Protein AF-A0A5N5SZ75-F1 (afdb_monomer)

Sequence (194 aa):
MKIRNISADAQRLLSVQRKGPKPIKAKRRRKETLVKFATGMIVNVNSEDRCGVIFGWDEIYRPVNDTKNESDISSFNFRSDQPFYSVLLKDGSTCYAPQESVTFRRRPCAINQFEVGRYFKRFNGAVYEPNPEHSSEYPDDHRLREEICILHRTPYLKKRRQFWELSGESMVRRHEIDSVNARYRENLMKKYYN

pLDDT: mean 77.86, std 19.32, range [35.06, 97.81]

Mean predicted aligned error: 12.43 Å

Radius of gyration: 22.39 Å; Cα contacts (8 Å, |Δi|>4): 228; chains: 1; bounding box: 63×34×76 Å

InterPro domains:
  IPR011722 Hemimethylated DNA-binding domain [PF08755] (35-125)
  IPR036623 Hemimethylated DNA-binding domain superfamily [G3DSA:2.30.30.390] (33-134)
  IPR036623 Hemimethylated DNA-binding domain superfamily [SSF141255] (35-125)

Foldseek 3Di:
DDDDDDDPVNVVVVVVVVPPDDDQDADEADPPQPDQAFFFAWKAFQDPQWIFGFLDKDSFDDPDDCPPCPPPPVPDPDDRRFMWTWTQTLVRDTDIHTPVRIAHDPQDDDRPHPVCVVFFDDDPRFGTHGDPSSCRRHVVRVVVSVLRVLLRPDPPPVVCVVPCVPPDDDDPPVVVVVVVSVVSNVVSCVSRVD

Secondary structure (DSSP, 8-state):
--PPPPPHHHHHHHHHHHSPPPPPPP-PPPTT------TTBEEEESEEEEEEEEEEEESS----S-TT-GGGTTT----TTS-EEEEEETTS-EEEEEGGGEEE-SS------GGGGGTEEEE-SSBEEEPHHHHHHSTTHHHHHHHHHHHH---TTTTTHHHHTTS---SHHHHHHHHHHHHHHHHHHHHHH-

Solvent-accessible surface area (backbone atoms only — not comparable to full-atom values): 11834 Å² total; per-residue (Å²): 137,85,81,75,84,74,50,72,66,56,53,50,52,54,56,53,66,66,54,62,83,76,82,80,68,64,54,71,78,55,96,86,54,77,67,85,78,36,57,27,37,38,30,21,49,83,41,86,86,46,32,26,34,26,76,40,71,37,71,38,79,68,94,83,79,63,92,83,54,68,86,73,57,82,81,57,94,66,71,66,85,39,24,27,32,36,25,45,32,64,87,66,49,77,44,81,41,51,50,91,43,51,43,70,41,93,76,44,71,86,66,90,41,77,73,53,59,78,43,28,73,48,69,76,75,45,37,36,42,58,29,76,68,47,37,53,27,38,58,65,31,54,62,55,48,49,54,47,41,59,68,59,52,69,72,88,50,77,83,45,63,85,71,54,84,82,64,89,75,76,75,72,72,52,57,55,55,53,49,53,53,50,54,52,44,51,52,50,46,53,72,61,76,108

Structure (mmCIF, N/CA/C/O backbone):
data_AF-A0A5N5SZ75-F1
#
_entry.id   AF-A0A5N5SZ75-F1
#
loop_
_atom_site.group_PDB
_atom_site.id
_atom_site.type_symbol
_atom_site.label_atom_id
_atom_site.label_alt_id
_atom_site.label_comp_id
_atom_site.label_asym_id
_atom_site.label_entity_id
_atom_site.label_seq_id
_atom_site.pdbx_PDB_ins_code
_atom_site.Cartn_x
_atom_site.Cartn_y
_atom_site.Cartn_z
_atom_site.occupancy
_atom_site.B_iso_or_equiv
_atom_site.auth_seq_id
_atom_site.auth_comp_id
_atom_site.auth_asym_id
_atom_site.auth_atom_id
_atom_site.pdbx_PDB_model_num
ATOM 1 N N . MET A 1 1 ? 1.885 9.393 -55.583 1.00 40.06 1 MET A N 1
ATOM 2 C CA . MET A 1 1 ? 1.949 10.133 -54.303 1.00 40.06 1 MET A CA 1
ATOM 3 C C . MET A 1 1 ? 2.689 9.254 -53.290 1.00 40.06 1 MET A C 1
ATOM 5 O O . MET A 1 1 ? 2.132 8.254 -52.865 1.00 40.06 1 MET A O 1
ATOM 9 N N . LYS A 1 2 ? 3.979 9.509 -53.010 1.00 44.00 2 LYS A N 1
ATOM 10 C CA . LYS A 1 2 ? 4.783 8.698 -52.069 1.00 44.00 2 LYS A CA 1
ATOM 11 C C . LYS A 1 2 ? 4.605 9.266 -50.658 1.00 44.00 2 LYS A C 1
ATOM 13 O O . LYS A 1 2 ? 4.957 10.420 -50.420 1.00 44.00 2 LYS A O 1
ATOM 18 N N . ILE A 1 3 ? 4.011 8.487 -49.756 1.00 51.25 3 ILE A N 1
ATOM 19 C CA . ILE A 1 3 ? 3.837 8.865 -48.348 1.00 51.25 3 ILE A CA 1
ATOM 20 C C . ILE A 1 3 ? 5.231 8.958 -47.712 1.00 51.25 3 ILE A C 1
ATOM 22 O O . ILE A 1 3 ? 6.075 8.088 -47.915 1.00 51.25 3 ILE A O 1
ATOM 26 N N . ARG A 1 4 ? 5.485 10.078 -47.030 1.00 55.72 4 ARG A N 1
ATOM 27 C CA . ARG A 1 4 ? 6.797 10.496 -46.519 1.00 55.72 4 ARG A CA 1
ATOM 28 C C . ARG A 1 4 ? 7.338 9.510 -45.479 1.00 55.72 4 ARG A C 1
ATOM 30 O O . ARG A 1 4 ? 6.576 8.950 -44.696 1.00 55.72 4 ARG A O 1
ATOM 37 N N . ASN A 1 5 ? 8.665 9.364 -45.470 1.00 59.47 5 ASN A N 1
ATOM 38 C CA . ASN A 1 5 ? 9.436 8.618 -44.479 1.00 59.47 5 ASN A CA 1
ATOM 39 C C . ASN A 1 5 ? 8.989 8.979 -43.057 1.00 59.47 5 ASN A C 1
ATOM 41 O O . ASN A 1 5 ? 9.080 10.132 -42.637 1.00 59.47 5 ASN A O 1
ATOM 45 N N . ILE A 1 6 ? 8.501 7.979 -42.329 1.00 62.12 6 ILE A N 1
ATOM 46 C CA . ILE A 1 6 ? 8.177 8.087 -40.908 1.00 62.12 6 ILE A CA 1
ATOM 47 C C . ILE A 1 6 ? 9.489 8.372 -40.162 1.00 62.12 6 ILE A C 1
ATOM 49 O O . ILE A 1 6 ? 10.463 7.645 -40.352 1.00 62.12 6 ILE A O 1
ATOM 53 N N . SER A 1 7 ? 9.516 9.429 -39.341 1.00 79.62 7 SER A N 1
ATOM 54 C CA . SER A 1 7 ? 10.664 9.777 -38.488 1.00 79.62 7 SER A CA 1
ATOM 55 C C . SER A 1 7 ? 11.119 8.566 -37.662 1.00 79.62 7 SER A C 1
ATOM 57 O O . SER A 1 7 ? 10.287 7.773 -37.213 1.00 79.62 7 SER A O 1
ATOM 59 N N . ALA A 1 8 ? 12.427 8.439 -37.424 1.00 74.50 8 ALA A N 1
ATOM 60 C CA . ALA A 1 8 ? 12.995 7.379 -36.591 1.00 74.50 8 ALA A CA 1
ATOM 61 C C . ALA A 1 8 ? 12.335 7.320 -35.197 1.00 74.50 8 ALA A C 1
ATOM 63 O O . ALA A 1 8 ? 12.113 6.234 -34.662 1.00 74.50 8 ALA A O 1
ATOM 64 N N . ASP A 1 9 ? 11.918 8.467 -34.652 1.00 71.06 9 ASP A N 1
ATOM 65 C CA . ASP A 1 9 ? 11.200 8.541 -33.376 1.00 71.06 9 ASP A CA 1
ATOM 66 C C . ASP A 1 9 ? 9.799 7.938 -33.464 1.00 71.06 9 ASP A C 1
ATOM 68 O O . ASP A 1 9 ? 9.371 7.207 -32.572 1.00 71.06 9 ASP A O 1
ATOM 72 N N . ALA A 1 10 ? 9.095 8.171 -34.570 1.00 77.50 10 ALA A N 1
ATOM 73 C CA . ALA A 1 10 ? 7.790 7.568 -34.801 1.00 77.50 10 ALA A CA 1
ATOM 74 C C . ALA A 1 10 ? 7.914 6.052 -35.035 1.00 77.50 10 ALA A C 1
ATOM 76 O O . ALA A 1 10 ? 7.119 5.286 -34.493 1.00 77.50 10 ALA A O 1
ATOM 77 N N . GLN A 1 11 ? 8.954 5.589 -35.737 1.00 78.25 11 GLN A N 1
ATOM 78 C CA . GLN A 1 11 ? 9.258 4.155 -35.847 1.00 78.25 11 GLN A CA 1
ATOM 79 C C . GLN A 1 11 ? 9.581 3.538 -34.478 1.00 78.25 11 GLN A C 1
ATOM 81 O O . GLN A 1 11 ? 9.105 2.443 -34.165 1.00 78.25 11 GLN A O 1
ATOM 86 N N . ARG A 1 12 ? 10.321 4.257 -33.624 1.00 74.62 12 ARG A N 1
ATOM 87 C CA . ARG A 1 12 ? 10.624 3.839 -32.251 1.00 74.62 12 ARG A CA 1
ATOM 88 C C . ARG A 1 12 ? 9.358 3.755 -31.397 1.00 74.62 12 ARG A C 1
ATOM 90 O O . ARG A 1 12 ? 9.145 2.720 -30.768 1.00 74.62 12 ARG A O 1
ATOM 97 N N . LEU A 1 13 ? 8.495 4.770 -31.406 1.00 76.00 13 LEU A N 1
ATOM 98 C CA . LEU A 1 13 ? 7.231 4.777 -30.654 1.00 76.00 13 LEU A CA 1
ATOM 99 C C . LEU A 1 13 ? 6.285 3.656 -31.111 1.00 76.00 13 LEU A C 1
ATOM 101 O O . LEU A 1 13 ? 5.741 2.933 -30.275 1.00 76.00 13 LEU A O 1
ATOM 105 N N . LEU A 1 14 ? 6.170 3.431 -32.423 1.00 74.75 14 LEU A N 1
ATOM 106 C CA . LEU A 1 14 ? 5.402 2.313 -32.981 1.00 74.75 14 LEU A CA 1
ATOM 107 C C . LEU A 1 14 ? 5.994 0.953 -32.576 1.00 74.75 14 LEU A C 1
ATOM 109 O O . LEU A 1 14 ? 5.253 0.007 -32.309 1.00 74.75 14 LEU A O 1
ATOM 113 N N . SER A 1 15 ? 7.323 0.838 -32.479 1.00 72.12 15 SER A N 1
ATOM 114 C CA . SER A 1 15 ? 7.981 -0.390 -32.007 1.00 72.12 15 SER A CA 1
ATOM 115 C C . SER A 1 15 ? 7.709 -0.680 -30.523 1.00 72.12 15 SER A C 1
ATOM 117 O O . SER A 1 15 ? 7.610 -1.845 -30.135 1.00 72.12 15 SER A O 1
ATOM 119 N N . VAL A 1 16 ? 7.537 0.366 -29.704 1.00 68.12 16 VAL A N 1
ATOM 120 C CA . VAL A 1 16 ? 7.163 0.252 -28.286 1.00 68.12 16 VAL A CA 1
ATOM 121 C C . VAL A 1 16 ? 5.707 -0.189 -28.148 1.00 68.12 16 VAL A C 1
ATOM 123 O O . VAL A 1 16 ? 5.444 -1.113 -27.390 1.00 68.12 16 VAL A O 1
ATOM 126 N N . GLN A 1 17 ? 4.787 0.391 -28.925 1.00 66.00 17 GLN A N 1
ATOM 127 C CA . GLN A 1 17 ? 3.369 -0.004 -28.940 1.00 66.00 17 GLN A CA 1
ATOM 128 C C . GLN A 1 17 ? 3.145 -1.442 -29.442 1.00 66.00 17 GLN A C 1
ATOM 130 O O . GLN A 1 17 ? 2.196 -2.100 -29.025 1.00 66.00 17 GLN A O 1
ATOM 135 N N . ARG A 1 18 ? 4.020 -1.948 -30.324 1.00 65.94 18 ARG A N 1
ATOM 136 C CA . ARG A 1 18 ? 3.971 -3.333 -30.833 1.00 65.94 18 ARG A CA 1
ATOM 137 C C . ARG A 1 18 ? 4.336 -4.386 -29.794 1.00 65.94 18 ARG A C 1
ATOM 139 O O . ARG A 1 18 ? 3.902 -5.530 -29.912 1.00 65.94 18 ARG A O 1
ATOM 146 N N . LYS A 1 19 ? 5.149 -4.033 -28.799 1.00 62.62 19 LYS A N 1
ATOM 147 C CA . LYS A 1 19 ? 5.391 -4.913 -27.659 1.00 62.62 19 LYS A CA 1
ATOM 148 C C . LYS A 1 19 ? 4.146 -4.817 -26.788 1.00 62.62 19 LYS A C 1
ATOM 150 O O . LYS A 1 19 ? 3.924 -3.793 -26.152 1.00 62.62 19 LYS A O 1
ATOM 155 N N . GLY A 1 20 ? 3.318 -5.862 -26.816 1.00 64.62 20 GLY A N 1
ATOM 156 C CA . GLY A 1 20 ? 2.144 -5.957 -25.952 1.00 64.62 20 GLY A CA 1
ATOM 157 C C . GLY A 1 20 ? 2.502 -5.736 -24.473 1.00 64.62 20 GLY A C 1
ATOM 158 O O . GLY A 1 20 ? 3.689 -5.728 -24.119 1.00 64.62 20 GLY A O 1
ATOM 159 N N . PRO A 1 21 ? 1.496 -5.554 -23.599 1.00 70.94 21 PRO A N 1
ATOM 160 C CA . PRO A 1 21 ? 1.727 -5.340 -22.177 1.00 70.94 21 PRO A CA 1
ATOM 161 C C . PRO A 1 21 ? 2.697 -6.391 -21.641 1.00 70.94 21 PRO A C 1
ATOM 163 O O . PRO A 1 21 ? 2.537 -7.585 -21.908 1.00 70.94 21 PRO A O 1
ATOM 166 N N . LYS A 1 22 ? 3.737 -5.952 -20.922 1.00 75.00 22 LYS A N 1
ATOM 167 C CA . LYS A 1 22 ? 4.665 -6.895 -20.295 1.00 75.00 22 LYS A CA 1
ATOM 168 C C . LYS A 1 22 ? 3.853 -7.828 -19.390 1.00 75.00 22 LYS A C 1
ATOM 170 O O . LYS A 1 22 ? 3.005 -7.332 -18.647 1.00 75.00 22 LYS A O 1
ATOM 175 N N . PRO A 1 23 ? 4.102 -9.147 -19.426 1.00 82.31 23 PRO A N 1
ATOM 176 C CA . PRO A 1 23 ? 3.389 -10.066 -18.557 1.00 82.31 23 PRO A CA 1
ATOM 177 C C . PRO A 1 23 ? 3.665 -9.698 -17.096 1.00 82.31 23 PRO A C 1
ATOM 179 O O . PRO A 1 23 ? 4.819 -9.529 -16.693 1.00 82.31 23 PRO A O 1
ATOM 182 N N . ILE A 1 24 ? 2.596 -9.558 -16.314 1.00 88.75 24 ILE A N 1
ATOM 183 C CA . ILE A 1 24 ? 2.682 -9.245 -14.888 1.00 88.75 24 ILE A CA 1
ATOM 184 C C . ILE A 1 24 ? 3.175 -10.492 -14.159 1.00 88.75 24 ILE A C 1
ATOM 186 O O . ILE A 1 24 ? 2.562 -11.558 -14.236 1.00 88.75 24 ILE A O 1
ATOM 190 N N . LYS A 1 25 ? 4.295 -10.366 -13.445 1.00 91.06 25 LYS A N 1
ATOM 191 C CA . LYS A 1 25 ? 4.842 -11.445 -12.622 1.00 91.06 25 LYS A CA 1
ATOM 192 C C . LYS A 1 25 ? 4.306 -11.313 -11.201 1.00 91.06 25 LYS A C 1
ATOM 194 O O . LYS A 1 25 ? 4.616 -10.344 -10.520 1.00 91.06 25 LYS A O 1
ATOM 199 N N . ALA A 1 26 ? 3.559 -12.314 -10.743 1.00 93.31 26 ALA A N 1
ATOM 200 C CA . ALA A 1 26 ? 3.063 -12.352 -9.373 1.00 93.31 26 ALA A CA 1
ATOM 201 C C . ALA A 1 26 ? 4.222 -12.390 -8.357 1.00 93.31 26 ALA A C 1
ATOM 203 O O . ALA A 1 26 ? 5.068 -13.292 -8.381 1.00 93.31 26 ALA A O 1
ATOM 204 N N . LYS A 1 27 ? 4.229 -11.424 -7.444 1.00 92.69 27 LYS A N 1
ATOM 205 C CA . LYS A 1 27 ? 5.122 -11.298 -6.298 1.00 92.69 27 LYS A CA 1
ATOM 206 C C . LYS A 1 27 ? 4.433 -11.885 -5.072 1.00 92.69 27 LYS A C 1
ATOM 208 O O . LYS A 1 27 ? 3.622 -11.248 -4.404 1.00 92.69 27 LYS A O 1
ATOM 213 N N . ARG A 1 28 ? 4.719 -13.162 -4.829 1.00 91.00 28 ARG A N 1
ATOM 214 C CA . ARG A 1 28 ? 4.133 -13.918 -3.721 1.00 91.00 28 ARG A CA 1
ATOM 215 C C . ARG A 1 28 ? 4.923 -13.734 -2.437 1.00 91.00 28 ARG A C 1
ATOM 217 O O . ARG A 1 28 ? 6.150 -13.657 -2.469 1.00 91.00 28 ARG A O 1
ATOM 224 N N . ARG A 1 29 ? 4.211 -13.719 -1.315 1.00 89.69 29 ARG A N 1
ATOM 225 C CA . ARG A 1 29 ? 4.794 -13.717 0.030 1.00 89.69 29 ARG A CA 1
ATOM 226 C C . ARG A 1 29 ? 5.304 -15.118 0.350 1.00 89.69 29 ARG A C 1
ATOM 228 O O . ARG A 1 29 ? 4.534 -16.079 0.319 1.00 89.69 29 ARG A O 1
ATOM 235 N N . ARG A 1 30 ? 6.595 -15.254 0.659 1.00 84.00 30 ARG A N 1
ATOM 236 C CA . ARG A 1 30 ? 7.146 -16.524 1.169 1.00 84.00 30 ARG A CA 1
ATOM 237 C C . ARG A 1 30 ? 6.613 -16.804 2.577 1.00 84.00 30 ARG A C 1
ATOM 239 O O . ARG A 1 30 ? 6.246 -15.873 3.286 1.00 84.00 30 ARG A O 1
ATOM 246 N N . LYS A 1 31 ? 6.555 -18.071 3.002 1.00 74.69 31 LYS A N 1
ATOM 247 C CA . LYS A 1 31 ? 6.073 -18.421 4.356 1.00 74.69 31 LYS A CA 1
ATOM 248 C C . LYS A 1 31 ? 6.948 -17.797 5.446 1.00 74.69 31 LYS A C 1
ATOM 250 O O . LYS A 1 31 ? 6.440 -17.385 6.480 1.00 74.69 31 LYS A O 1
ATOM 255 N N . GLU A 1 32 ? 8.236 -17.677 5.164 1.00 75.44 32 GLU A N 1
ATOM 256 C CA . GLU A 1 32 ? 9.266 -17.107 6.029 1.00 75.44 32 GLU A CA 1
ATOM 257 C C . GLU A 1 32 ? 9.446 -15.597 5.796 1.00 75.44 32 GLU A C 1
ATOM 259 O O . GLU A 1 32 ? 10.403 -15.000 6.287 1.00 75.44 32 GLU A O 1
ATOM 264 N N . THR A 1 33 ? 8.569 -14.965 5.005 1.00 75.25 33 THR A N 1
ATOM 265 C CA . THR A 1 33 ? 8.721 -13.549 4.673 1.00 75.25 33 THR A CA 1
ATOM 266 C C . THR A 1 33 ? 8.509 -12.674 5.903 1.00 75.25 33 THR A C 1
ATOM 268 O O . THR A 1 33 ? 7.546 -12.835 6.655 1.00 75.25 33 THR A O 1
ATOM 271 N N . LEU A 1 34 ? 9.395 -11.696 6.082 1.00 84.25 34 LEU A N 1
ATOM 272 C CA . LEU A 1 34 ? 9.300 -10.708 7.155 1.00 84.25 34 LEU A CA 1
ATOM 273 C C . LEU A 1 34 ? 8.469 -9.483 6.756 1.00 84.25 34 LEU A C 1
ATOM 275 O O . LEU A 1 34 ? 8.387 -8.537 7.538 1.00 84.25 34 LEU A O 1
ATOM 279 N N . VAL A 1 35 ? 7.885 -9.467 5.551 1.00 90.81 35 VAL A N 1
ATOM 280 C CA . VAL A 1 35 ? 7.099 -8.336 5.035 1.00 90.81 35 VAL A CA 1
ATOM 281 C C . VAL A 1 35 ? 5.838 -8.163 5.892 1.00 90.81 35 VAL A C 1
ATOM 283 O O . VAL A 1 35 ? 4.892 -8.946 5.803 1.00 90.81 35 VAL A O 1
ATOM 286 N N . LYS A 1 36 ? 5.806 -7.115 6.717 1.00 92.25 36 LYS A N 1
ATOM 287 C CA . LYS A 1 36 ? 4.715 -6.804 7.657 1.00 92.25 36 LYS A CA 1
ATOM 288 C C . LYS A 1 36 ? 3.522 -6.089 7.024 1.00 92.25 36 LYS A C 1
ATOM 290 O O . LYS A 1 36 ? 2.387 -6.307 7.451 1.00 92.25 36 LYS A O 1
ATOM 295 N N . PHE A 1 37 ? 3.763 -5.230 6.038 1.00 94.94 37 PHE A N 1
ATOM 296 C CA . PHE A 1 37 ? 2.747 -4.357 5.450 1.00 94.94 37 PHE A CA 1
ATOM 297 C C . PHE A 1 37 ? 2.427 -4.755 4.012 1.00 94.94 37 PHE A C 1
ATOM 299 O O . PHE A 1 37 ? 3.220 -5.413 3.341 1.00 94.94 37 PHE A O 1
ATOM 306 N N . ALA A 1 38 ? 1.240 -4.379 3.549 1.00 96.56 38 ALA A N 1
ATOM 307 C CA . ALA A 1 38 ? 0.722 -4.694 2.225 1.00 96.56 38 ALA A CA 1
ATOM 308 C C . ALA A 1 38 ? 0.571 -3.449 1.355 1.00 96.56 38 ALA A C 1
ATOM 310 O O . ALA A 1 38 ? 0.4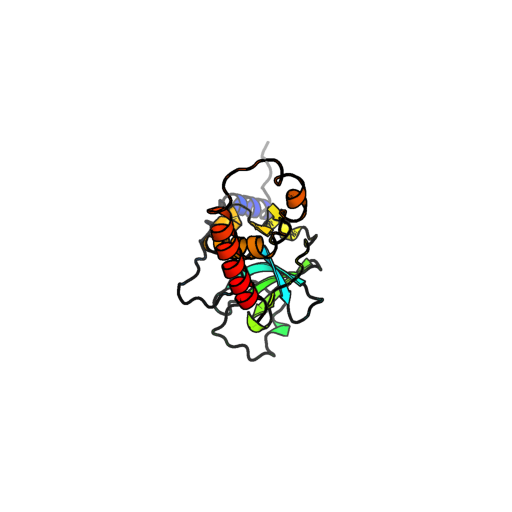17 -2.332 1.859 1.00 96.56 38 ALA A O 1
ATOM 311 N N . THR A 1 39 ? 0.553 -3.653 0.039 1.00 97.56 39 THR A N 1
ATOM 312 C CA . THR A 1 39 ? 0.232 -2.590 -0.907 1.00 97.56 39 THR A CA 1
ATOM 313 C C . THR A 1 39 ? -1.182 -2.064 -0.665 1.00 97.56 39 THR A C 1
ATOM 315 O O . THR A 1 39 ? -2.115 -2.812 -0.354 1.00 97.56 39 THR A O 1
ATOM 318 N N . GLY A 1 40 ? -1.337 -0.748 -0.775 1.00 97.00 40 GLY A N 1
ATOM 319 C CA . GLY A 1 40 ? -2.558 -0.008 -0.480 1.00 97.00 40 GLY A CA 1
ATOM 320 C C . GLY A 1 40 ? -2.716 0.415 0.984 1.00 97.00 40 GLY A C 1
ATOM 321 O O . GLY A 1 40 ? -3.641 1.165 1.292 1.00 97.00 40 GLY A O 1
ATOM 322 N N . MET A 1 41 ? -1.837 -0.011 1.897 1.00 97.06 41 MET A N 1
ATOM 323 C CA . MET A 1 41 ? -1.847 0.482 3.279 1.00 97.06 41 MET A CA 1
ATOM 324 C C . MET A 1 41 ? -1.288 1.905 3.371 1.00 97.06 41 MET A C 1
ATOM 326 O O . MET A 1 41 ? -0.296 2.228 2.716 1.00 97.06 41 MET A O 1
ATOM 330 N N . ILE A 1 42 ? -1.909 2.731 4.218 1.00 96.62 42 ILE A N 1
ATOM 331 C 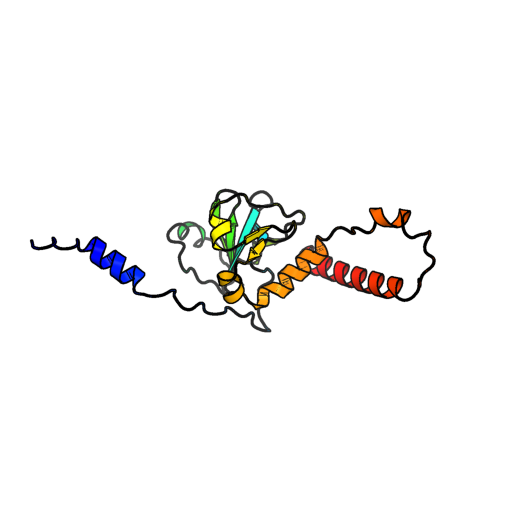CA . ILE A 1 42 ? -1.389 4.052 4.583 1.00 96.62 42 ILE A CA 1
ATOM 332 C C . ILE A 1 42 ? -0.454 3.908 5.778 1.00 96.62 42 ILE A C 1
ATOM 334 O O . ILE A 1 42 ? -0.823 3.330 6.802 1.00 96.62 42 ILE A O 1
ATOM 338 N N . VAL A 1 43 ? 0.742 4.462 5.645 1.00 96.38 43 VAL A N 1
ATOM 339 C CA . VAL A 1 43 ? 1.822 4.359 6.627 1.00 96.38 43 VAL A CA 1
ATOM 340 C C . VAL A 1 43 ? 2.500 5.706 6.830 1.00 96.38 43 VAL A C 1
ATOM 342 O O . VAL A 1 43 ? 2.334 6.621 6.020 1.00 96.38 43 VAL A O 1
ATOM 345 N N . ASN A 1 44 ? 3.259 5.809 7.912 1.00 96.06 44 ASN A N 1
ATOM 346 C CA . ASN A 1 44 ? 4.190 6.899 8.164 1.00 96.06 44 ASN A CA 1
ATOM 347 C C . ASN A 1 44 ? 5.616 6.403 7.883 1.00 96.06 44 ASN A C 1
ATOM 349 O O . ASN A 1 44 ? 5.920 5.235 8.136 1.00 96.06 44 ASN A O 1
ATOM 353 N N . VAL A 1 45 ? 6.475 7.271 7.353 1.00 94.19 45 VAL A N 1
ATOM 354 C CA . VAL A 1 45 ? 7.879 6.967 7.045 1.00 94.19 45 VAL A CA 1
ATOM 355 C C . VAL A 1 45 ? 8.769 7.889 7.867 1.00 94.19 45 VAL A C 1
ATOM 357 O O . VAL A 1 45 ? 8.780 9.094 7.635 1.00 94.19 45 VAL A O 1
ATOM 360 N N . ASN A 1 46 ? 9.540 7.339 8.801 1.00 90.38 46 ASN A N 1
ATOM 361 C CA . ASN A 1 46 ? 10.425 8.033 9.752 1.00 90.38 46 ASN A CA 1
ATOM 362 C C . ASN A 1 46 ? 9.711 8.966 10.758 1.00 90.38 46 ASN A C 1
ATOM 364 O O . ASN A 1 46 ? 10.134 9.042 11.908 1.00 90.38 46 ASN A O 1
ATOM 368 N N . SER A 1 47 ? 8.650 9.674 10.360 1.00 89.00 47 SER A N 1
ATOM 369 C CA . SER A 1 47 ? 7.893 10.616 11.194 1.00 89.00 47 SER A CA 1
ATOM 370 C C . SER A 1 47 ? 6.395 10.616 10.859 1.00 89.00 47 SER A C 1
ATOM 372 O O . SER A 1 47 ? 5.988 10.216 9.769 1.00 89.00 47 SER A O 1
ATOM 374 N N . GLU A 1 48 ? 5.561 11.092 11.792 1.00 84.19 48 GLU A N 1
ATOM 375 C CA . GLU A 1 48 ? 4.094 11.169 11.638 1.00 84.19 48 GLU A CA 1
ATOM 376 C C . GLU A 1 48 ? 3.636 12.094 10.496 1.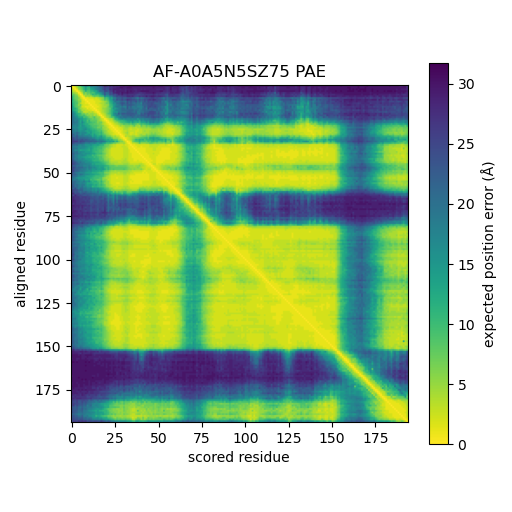00 84.19 48 GLU A C 1
ATOM 378 O O . GLU A 1 48 ? 2.575 11.879 9.904 1.00 84.19 48 GLU A O 1
ATOM 383 N N . ASP A 1 49 ? 4.440 13.103 10.155 1.00 86.75 49 ASP A N 1
ATOM 384 C CA . ASP A 1 49 ? 4.107 14.076 9.109 1.00 86.75 49 ASP A CA 1
ATOM 385 C C . ASP A 1 49 ? 4.409 13.555 7.700 1.00 86.75 49 ASP A C 1
ATOM 387 O O . ASP A 1 49 ? 3.821 14.009 6.712 1.00 86.75 49 ASP A O 1
ATOM 391 N N . ARG A 1 50 ? 5.281 12.548 7.590 1.00 91.94 50 ARG A N 1
ATOM 392 C CA . ARG A 1 50 ? 5.688 11.951 6.318 1.00 91.94 50 ARG A CA 1
ATOM 393 C C . ARG A 1 50 ? 4.880 10.685 6.049 1.00 91.94 50 ARG A C 1
ATOM 395 O O . ARG A 1 50 ? 5.374 9.563 6.132 1.00 91.94 50 ARG A O 1
ATOM 402 N N . CYS A 1 51 ? 3.602 10.876 5.730 1.00 94.50 51 CYS A N 1
ATOM 403 C CA . CYS A 1 51 ? 2.681 9.781 5.432 1.00 94.50 51 CYS A CA 1
ATOM 404 C C . CYS A 1 51 ? 2.556 9.484 3.929 1.00 94.50 51 CYS A C 1
ATOM 406 O O . CYS A 1 51 ? 2.661 10.378 3.083 1.00 94.50 51 CYS A O 1
ATOM 408 N N . GLY A 1 52 ? 2.294 8.219 3.604 1.00 96.25 52 GLY A N 1
ATOM 409 C CA . GLY A 1 52 ? 2.207 7.734 2.231 1.00 96.25 52 GLY A CA 1
ATOM 410 C C . GLY A 1 52 ? 1.429 6.427 2.090 1.00 96.25 52 GLY A C 1
ATOM 411 O O . GLY A 1 52 ? 1.031 5.818 3.085 1.00 96.25 52 GLY A O 1
ATOM 412 N N . VAL A 1 53 ? 1.198 6.003 0.848 1.00 97.69 53 VAL A N 1
ATOM 413 C CA . VAL A 1 53 ? 0.609 4.700 0.515 1.00 97.69 53 VAL A CA 1
ATOM 414 C C . VAL A 1 53 ? 1.691 3.775 -0.016 1.00 97.69 53 VAL A C 1
ATOM 416 O O . VAL A 1 53 ? 2.454 4.145 -0.907 1.00 97.69 53 VAL A O 1
ATOM 419 N N . ILE A 1 54 ? 1.753 2.556 0.512 1.00 97.81 54 ILE A N 1
ATOM 420 C CA . ILE A 1 54 ? 2.650 1.526 -0.015 1.00 97.81 54 ILE A CA 1
ATOM 421 C C . ILE A 1 54 ? 2.123 1.078 -1.378 1.00 97.81 54 ILE A C 1
ATOM 423 O O . ILE A 1 54 ? 0.995 0.595 -1.465 1.00 97.81 54 ILE A O 1
ATOM 427 N N . PHE A 1 55 ? 2.936 1.181 -2.424 1.00 96.94 55 PHE A N 1
ATOM 428 C CA . PHE A 1 55 ? 2.621 0.660 -3.760 1.00 96.94 55 PHE A CA 1
ATOM 429 C C . PHE A 1 55 ? 3.562 -0.467 -4.199 1.00 96.94 55 PHE A C 1
ATOM 431 O O . PHE A 1 55 ? 3.416 -1.000 -5.290 1.00 96.94 55 PHE A O 1
ATOM 438 N N . GLY A 1 56 ? 4.511 -0.867 -3.357 1.00 95.75 56 GLY A N 1
ATOM 439 C CA . GLY A 1 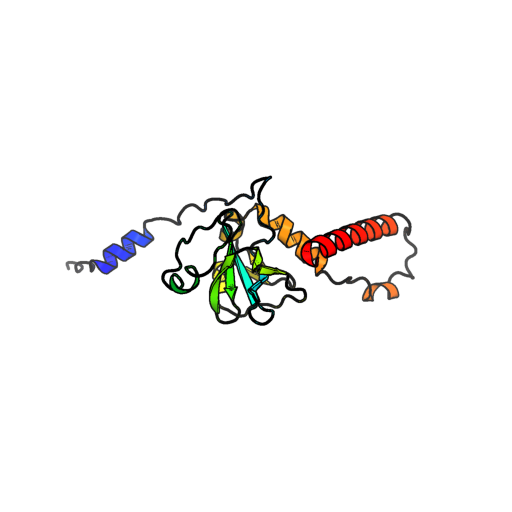56 ? 5.378 -2.007 -3.623 1.00 95.75 56 GLY A CA 1
ATOM 440 C C . GLY A 1 56 ? 6.179 -2.399 -2.392 1.00 95.75 56 GLY A C 1
ATOM 441 O O . GLY A 1 56 ? 6.321 -1.614 -1.454 1.00 95.75 56 GLY A O 1
ATOM 442 N N . TRP A 1 57 ? 6.689 -3.623 -2.388 1.00 94.94 57 TRP A N 1
ATOM 443 C CA . TRP A 1 57 ? 7.612 -4.106 -1.363 1.00 94.94 57 TRP A CA 1
ATOM 444 C C . TRP A 1 57 ? 8.612 -5.076 -1.962 1.00 94.94 57 TRP A C 1
ATOM 446 O O . TRP A 1 57 ? 8.247 -5.837 -2.851 1.00 94.94 57 TRP A O 1
ATOM 456 N N . ASP A 1 58 ? 9.836 -5.102 -1.453 1.00 91.75 58 ASP A N 1
ATOM 457 C CA . ASP A 1 58 ? 10.870 -6.088 -1.761 1.00 91.75 58 ASP A CA 1
ATOM 458 C C . ASP A 1 58 ? 11.309 -6.772 -0.466 1.00 91.75 58 ASP A C 1
ATOM 460 O O . ASP A 1 58 ? 11.427 -6.127 0.566 1.00 91.75 58 ASP A O 1
ATOM 464 N N . GLU A 1 59 ? 11.535 -8.087 -0.486 1.00 88.62 59 GLU A N 1
ATOM 465 C CA . GLU A 1 59 ? 11.909 -8.828 0.737 1.00 88.62 59 GLU A CA 1
ATOM 466 C C . GLU A 1 59 ? 13.342 -8.554 1.198 1.00 88.62 59 GLU A C 1
ATOM 468 O O . GLU A 1 59 ? 13.677 -8.813 2.347 1.00 88.62 59 GLU A O 1
ATOM 473 N N . ILE A 1 60 ? 14.169 -8.058 0.282 1.00 85.06 60 ILE A N 1
ATOM 474 C CA . ILE A 1 60 ? 15.538 -7.608 0.509 1.00 85.06 60 ILE A CA 1
ATOM 475 C C . ILE A 1 60 ? 15.737 -6.320 -0.276 1.00 85.06 60 ILE A C 1
ATOM 477 O O . ILE A 1 60 ? 15.028 -6.074 -1.255 1.00 85.06 60 ILE A O 1
ATOM 481 N N . TYR A 1 61 ? 16.734 -5.532 0.103 1.00 82.25 61 TYR A N 1
ATOM 482 C CA . TYR A 1 61 ? 17.075 -4.306 -0.606 1.00 82.25 61 TYR A CA 1
ATOM 483 C C . TYR A 1 61 ? 17.299 -4.558 -2.112 1.00 82.25 61 TYR A C 1
ATOM 485 O O . TYR A 1 61 ? 18.221 -5.272 -2.510 1.00 82.25 61 TYR A O 1
ATOM 493 N N . ARG A 1 62 ? 16.440 -3.980 -2.962 1.00 73.31 62 ARG A N 1
ATOM 494 C CA . ARG A 1 62 ? 16.584 -3.947 -4.420 1.00 73.31 62 ARG A CA 1
ATOM 495 C C . ARG A 1 62 ? 16.304 -2.532 -4.921 1.00 73.31 62 ARG A C 1
ATOM 497 O O . ARG A 1 62 ? 15.147 -2.199 -5.164 1.00 73.31 62 ARG A O 1
ATOM 504 N N . PRO A 1 63 ? 17.332 -1.700 -5.124 1.00 62.84 63 PRO A N 1
ATOM 505 C CA . PRO A 1 63 ? 17.146 -0.400 -5.742 1.00 62.84 63 PRO A CA 1
ATOM 506 C C . PRO A 1 63 ? 16.889 -0.618 -7.234 1.00 62.84 63 PRO A C 1
ATOM 508 O O . PRO A 1 63 ? 17.799 -0.614 -8.057 1.00 62.84 63 PRO A O 1
ATOM 511 N N . VAL A 1 64 ? 15.640 -0.890 -7.599 1.00 56.28 64 VAL A N 1
ATOM 512 C CA . VAL A 1 64 ? 15.227 -0.955 -8.999 1.00 56.28 64 VAL A CA 1
ATOM 513 C C . VAL A 1 64 ? 14.400 0.299 -9.261 1.00 56.28 64 VAL A C 1
ATOM 515 O O . VAL A 1 64 ? 13.183 0.280 -9.105 1.00 56.28 64 VAL A O 1
ATOM 518 N N . ASN A 1 65 ? 15.102 1.368 -9.672 1.00 45.38 65 ASN A N 1
ATOM 519 C CA . ASN A 1 65 ? 14.611 2.586 -10.353 1.00 45.38 65 ASN A CA 1
ATOM 520 C C . ASN A 1 65 ? 14.603 3.941 -9.610 1.00 45.38 65 ASN A C 1
ATOM 522 O O . ASN A 1 65 ? 14.028 4.882 -10.151 1.00 45.38 65 ASN A O 1
ATOM 526 N N . ASP A 1 66 ? 15.275 4.121 -8.472 1.00 44.56 66 ASP A N 1
ATOM 527 C CA . ASP A 1 66 ? 15.419 5.465 -7.878 1.00 44.56 66 ASP A CA 1
ATOM 528 C C . ASP A 1 66 ? 16.704 6.160 -8.366 1.00 44.56 66 ASP A C 1
ATOM 530 O O . ASP A 1 66 ? 17.684 6.290 -7.642 1.00 44.56 66 ASP A O 1
ATOM 534 N N . THR A 1 67 ? 16.697 6.675 -9.602 1.00 41.72 67 THR A N 1
ATOM 535 C CA . THR A 1 67 ? 17.792 7.519 -10.137 1.00 41.72 67 THR A CA 1
ATOM 536 C C . THR A 1 67 ? 17.979 8.836 -9.363 1.00 41.72 67 THR A C 1
ATOM 538 O O . THR A 1 67 ? 18.887 9.600 -9.672 1.00 41.72 67 THR A O 1
ATOM 541 N N . LYS A 1 68 ? 17.096 9.153 -8.404 1.00 45.69 68 LYS A N 1
ATOM 542 C CA . LYS A 1 68 ? 17.077 10.430 -7.668 1.00 45.69 68 LYS A CA 1
ATOM 543 C C . LYS A 1 68 ? 17.458 10.330 -6.188 1.00 45.69 68 LYS A C 1
ATOM 545 O O . LYS A 1 68 ? 17.682 11.373 -5.591 1.00 45.69 68 LYS A O 1
ATOM 550 N N . ASN A 1 69 ? 17.564 9.126 -5.618 1.00 45.06 69 ASN A N 1
ATOM 551 C CA . ASN A 1 69 ? 17.758 8.935 -4.172 1.00 45.06 69 ASN A CA 1
ATOM 552 C C . ASN A 1 69 ? 19.015 8.112 -3.824 1.00 45.06 69 ASN A C 1
ATOM 554 O O . ASN A 1 69 ? 19.106 7.575 -2.723 1.00 45.06 69 ASN A O 1
ATOM 558 N N . GLU A 1 70 ? 20.006 8.008 -4.721 1.00 43.84 70 GLU A N 1
ATOM 559 C CA . GLU A 1 70 ? 21.300 7.389 -4.368 1.00 43.84 70 GLU A CA 1
ATOM 560 C C . GLU A 1 70 ? 22.002 8.127 -3.211 1.00 43.84 70 GLU A C 1
ATOM 562 O O . GLU A 1 70 ? 22.744 7.509 -2.450 1.00 43.84 70 GLU A O 1
ATOM 567 N N . SER A 1 71 ? 21.728 9.424 -3.027 1.00 44.06 71 SER A N 1
ATOM 568 C CA . SER A 1 71 ? 22.398 10.277 -2.039 1.00 44.06 71 SER A CA 1
ATOM 569 C C . SER A 1 71 ? 21.986 10.048 -0.580 1.00 44.06 71 SER A C 1
ATOM 571 O O . SER A 1 71 ? 22.746 10.426 0.306 1.00 44.06 71 SER A O 1
ATOM 573 N N . ASP A 1 72 ? 20.840 9.414 -0.309 1.00 46.59 72 ASP A N 1
ATOM 574 C CA . ASP A 1 72 ? 20.334 9.226 1.066 1.00 46.59 72 ASP A CA 1
ATOM 575 C C . ASP A 1 72 ? 20.567 7.810 1.622 1.00 46.59 72 ASP A C 1
ATOM 577 O O . ASP A 1 72 ? 20.328 7.559 2.803 1.00 46.59 72 ASP A O 1
ATOM 581 N N . ILE A 1 73 ? 21.029 6.867 0.793 1.00 50.38 73 ILE A N 1
ATOM 582 C CA . ILE A 1 73 ? 21.127 5.447 1.176 1.00 50.38 73 ILE A CA 1
ATOM 583 C C . ILE A 1 73 ? 22.548 5.065 1.621 1.00 50.38 73 ILE A C 1
ATOM 585 O O . ILE A 1 73 ? 22.725 4.091 2.352 1.00 50.38 73 ILE A O 1
ATOM 589 N N . SER A 1 74 ? 23.573 5.846 1.263 1.00 46.16 74 SER A N 1
ATOM 590 C CA . SER A 1 74 ? 24.968 5.535 1.614 1.00 46.16 74 SER A CA 1
ATOM 591 C C . SER A 1 74 ? 25.323 5.767 3.091 1.00 46.16 74 SER A C 1
ATOM 593 O O . SER A 1 74 ? 26.423 5.414 3.508 1.00 46.16 74 SER A O 1
ATOM 595 N N . SER A 1 75 ? 24.437 6.378 3.882 1.00 45.44 75 SER A N 1
ATOM 596 C CA . SER A 1 75 ? 24.709 6.804 5.265 1.00 45.44 75 SER A CA 1
ATOM 597 C C . SER A 1 75 ? 24.052 5.937 6.341 1.00 45.44 75 SER A C 1
ATOM 599 O O . SER A 1 75 ? 24.304 6.142 7.529 1.00 45.44 75 SER A O 1
ATOM 601 N N . PHE A 1 76 ? 23.258 4.937 5.962 1.00 48.91 76 PHE A N 1
ATOM 602 C CA . PHE A 1 76 ? 22.574 4.076 6.917 1.00 48.91 76 PHE A CA 1
ATOM 603 C C . PHE A 1 76 ? 23.066 2.633 6.795 1.00 48.91 76 PHE A C 1
ATOM 605 O O . PHE A 1 76 ? 22.903 1.984 5.764 1.00 48.91 76 PHE A O 1
ATOM 612 N N . ASN A 1 77 ? 23.630 2.112 7.888 1.00 52.97 77 ASN A N 1
ATOM 613 C CA . ASN A 1 77 ? 23.910 0.688 8.089 1.00 52.97 77 ASN A CA 1
ATOM 614 C C . ASN A 1 77 ? 22.591 -0.095 8.210 1.00 52.97 77 ASN A C 1
ATOM 616 O O . ASN A 1 77 ? 22.260 -0.626 9.271 1.00 52.97 77 ASN A O 1
ATOM 620 N N . PHE A 1 78 ? 21.794 -0.131 7.145 1.00 58.78 78 PHE A N 1
ATOM 621 C CA . PHE A 1 78 ? 20.570 -0.908 7.135 1.00 58.78 78 PHE A CA 1
ATOM 622 C C . PHE A 1 78 ? 20.909 -2.391 7.062 1.00 58.78 78 PHE A C 1
ATOM 624 O O . PHE A 1 78 ? 21.749 -2.836 6.277 1.00 58.78 78 PHE A O 1
ATOM 631 N N . ARG A 1 79 ? 20.193 -3.171 7.866 1.00 64.50 79 ARG A N 1
ATOM 632 C CA . ARG A 1 79 ? 20.170 -4.624 7.750 1.00 64.50 79 ARG A CA 1
ATOM 633 C C . ARG A 1 79 ? 19.753 -5.011 6.331 1.00 64.50 79 ARG A C 1
ATOM 635 O O . ARG A 1 79 ? 18.637 -4.716 5.913 1.00 64.50 79 ARG A O 1
ATOM 642 N N . SER A 1 80 ? 20.648 -5.643 5.575 1.00 64.94 80 SER A N 1
ATOM 643 C CA . SER A 1 80 ? 20.395 -6.052 4.185 1.00 64.94 80 SER A CA 1
ATOM 644 C C . SER A 1 80 ? 19.387 -7.205 4.069 1.00 64.94 80 SER A C 1
ATOM 646 O O . SER A 1 80 ? 18.874 -7.471 2.982 1.00 64.94 80 SER A O 1
ATOM 648 N N . ASP A 1 81 ? 19.070 -7.854 5.194 1.00 78.19 81 ASP A N 1
ATOM 649 C CA . ASP A 1 81 ? 18.149 -8.981 5.339 1.00 78.19 81 ASP A CA 1
ATOM 650 C C . ASP A 1 81 ? 16.722 -8.576 5.754 1.00 78.19 81 ASP A C 1
ATOM 652 O O . ASP A 1 81 ? 15.947 -9.425 6.198 1.00 78.19 81 ASP A O 1
ATOM 656 N N . GLN A 1 82 ? 16.353 -7.297 5.618 1.00 87.25 82 GLN A N 1
ATOM 657 C CA . GLN A 1 82 ? 15.001 -6.821 5.919 1.00 87.25 82 GLN A CA 1
ATOM 658 C C . GLN A 1 82 ? 14.213 -6.414 4.663 1.00 87.25 82 GLN A C 1
ATOM 660 O O . GLN A 1 82 ? 14.808 -6.002 3.663 1.00 87.25 82 GLN A O 1
ATOM 665 N N . PRO A 1 83 ? 12.868 -6.444 4.730 1.00 92.00 83 PRO A N 1
ATOM 666 C CA . PRO A 1 83 ? 12.031 -5.913 3.670 1.00 92.00 83 PRO A CA 1
ATOM 667 C C . PRO A 1 83 ? 12.137 -4.400 3.512 1.00 92.00 83 PRO A C 1
ATOM 669 O O . PRO A 1 83 ? 12.329 -3.665 4.481 1.00 92.00 83 PRO A O 1
ATOM 672 N N . PHE A 1 84 ? 11.896 -3.944 2.293 1.00 93.06 84 PHE A N 1
ATOM 673 C CA . PHE A 1 84 ? 11.801 -2.541 1.922 1.00 93.06 84 PHE A CA 1
ATOM 674 C C . PHE A 1 84 ? 10.462 -2.268 1.247 1.00 93.06 84 PHE A C 1
ATOM 676 O O . PHE A 1 84 ? 9.865 -3.158 0.639 1.00 93.06 84 PHE A O 1
ATOM 683 N N . TYR A 1 85 ? 9.999 -1.029 1.341 1.00 95.50 85 TYR A N 1
ATOM 684 C CA . TYR A 1 85 ? 8.723 -0.578 0.808 1.00 95.50 85 TYR A CA 1
ATOM 685 C C . TYR A 1 85 ? 8.919 0.591 -0.145 1.00 95.50 85 TYR A C 1
ATOM 687 O O . TYR A 1 85 ? 9.616 1.549 0.177 1.00 95.50 85 TYR A O 1
ATOM 695 N N . SER A 1 86 ? 8.236 0.536 -1.285 1.00 95.62 86 SER A N 1
ATOM 696 C CA . SER A 1 86 ? 8.030 1.688 -2.156 1.00 95.62 86 SER A CA 1
ATOM 697 C C . SER A 1 86 ? 6.753 2.399 -1.713 1.00 95.62 86 SER A C 1
ATOM 699 O O . SER A 1 86 ? 5.656 1.830 -1.762 1.00 95.62 86 SER A O 1
ATOM 701 N N . VAL A 1 87 ? 6.902 3.634 -1.248 1.00 95.75 87 VAL A N 1
ATOM 702 C CA . VAL A 1 87 ? 5.837 4.449 -0.663 1.00 95.75 87 VAL A CA 1
ATOM 703 C C . VAL A 1 87 ? 5.635 5.698 -1.512 1.00 95.75 87 VAL A C 1
ATOM 705 O O . VAL A 1 87 ? 6.583 6.432 -1.772 1.00 95.75 87 VAL A O 1
ATOM 708 N N . LEU A 1 88 ? 4.399 5.954 -1.932 1.00 95.62 88 LEU A N 1
ATOM 709 C CA . LEU A 1 88 ? 4.003 7.205 -2.571 1.00 95.62 88 LEU A CA 1
ATOM 710 C C . LEU A 1 88 ? 3.520 8.163 -1.481 1.00 95.62 88 LEU A C 1
ATOM 712 O O . LEU A 1 88 ? 2.491 7.919 -0.840 1.00 95.62 88 LEU A O 1
ATOM 716 N N . LEU A 1 89 ? 4.298 9.209 -1.231 1.00 94.88 89 LEU A N 1
ATOM 717 C CA . LEU A 1 89 ? 4.069 10.172 -0.163 1.00 94.88 89 LEU A CA 1
ATOM 718 C C . LEU A 1 89 ? 2.972 11.174 -0.530 1.00 94.88 89 LEU A C 1
ATOM 720 O O . LEU A 1 89 ? 2.597 11.360 -1.689 1.00 94.88 89 LEU A O 1
ATOM 724 N N . LYS A 1 90 ? 2.432 11.836 0.497 1.00 93.75 90 LYS A N 1
ATOM 725 C CA . LYS A 1 90 ? 1.348 12.815 0.349 1.00 93.75 90 LYS A CA 1
ATOM 726 C C . LYS A 1 90 ? 1.717 14.013 -0.536 1.00 93.75 90 LYS A C 1
ATOM 728 O O . LYS A 1 90 ? 0.820 14.601 -1.136 1.00 93.75 90 LYS A O 1
ATOM 733 N N . ASP A 1 91 ? 2.994 14.369 -0.616 1.00 90.44 91 ASP A N 1
ATOM 734 C CA . ASP A 1 91 ? 3.515 15.447 -1.468 1.00 90.44 91 ASP A CA 1
ATOM 735 C C . ASP A 1 91 ? 3.696 15.034 -2.943 1.00 90.44 91 ASP A C 1
ATOM 737 O O . ASP A 1 91 ? 4.037 15.874 -3.770 1.00 90.44 91 ASP A O 1
ATOM 741 N N . GLY A 1 92 ? 3.427 13.766 -3.280 1.00 89.56 92 GLY A N 1
ATOM 742 C CA . GLY A 1 92 ? 3.596 13.214 -4.625 1.00 89.56 92 GLY A CA 1
ATOM 743 C C . GLY A 1 92 ? 4.989 12.643 -4.891 1.00 89.56 92 GLY A C 1
ATOM 744 O O . GLY A 1 92 ? 5.215 12.097 -5.964 1.00 89.56 92 GLY A O 1
ATOM 745 N N . SER A 1 93 ? 5.919 12.727 -3.938 1.00 90.69 93 SER A N 1
ATOM 746 C CA . SER A 1 93 ? 7.226 12.081 -4.062 1.00 90.69 93 SER A CA 1
ATOM 747 C C . SER A 1 93 ? 7.152 10.581 -3.756 1.00 90.69 93 SER A C 1
ATOM 749 O O . SER A 1 93 ? 6.291 10.109 -3.007 1.00 90.69 93 SER A O 1
ATOM 751 N N . THR A 1 94 ? 8.078 9.809 -4.322 1.00 91.50 94 THR A N 1
ATOM 752 C CA . THR A 1 94 ? 8.263 8.394 -3.990 1.00 91.50 94 THR A CA 1
ATOM 753 C C . THR A 1 94 ? 9.411 8.225 -3.006 1.00 91.50 94 THR A C 1
ATOM 755 O O . THR A 1 94 ? 10.441 8.890 -3.101 1.00 91.50 94 THR A O 1
ATOM 758 N N . CYS A 1 95 ? 9.242 7.315 -2.054 1.00 90.56 95 CYS A N 1
ATOM 759 C CA . CYS A 1 95 ? 10.249 6.973 -1.064 1.00 90.56 95 CYS A CA 1
ATOM 760 C C . CYS A 1 95 ? 10.437 5.460 -1.025 1.00 90.56 95 CYS A C 1
ATOM 762 O O . CYS A 1 95 ? 9.462 4.711 -0.946 1.00 90.56 95 CYS A O 1
ATOM 764 N N . TYR A 1 96 ? 11.691 5.019 -1.061 1.00 92.44 96 TYR A N 1
ATOM 765 C CA . TYR A 1 96 ? 12.061 3.633 -0.832 1.00 92.44 96 TYR A CA 1
ATOM 766 C C . TYR A 1 96 ? 12.633 3.489 0.579 1.00 92.44 96 TYR A C 1
ATOM 768 O O . TYR A 1 96 ? 13.682 4.051 0.887 1.00 92.44 96 TYR A O 1
ATOM 776 N N . ALA A 1 97 ? 11.907 2.795 1.454 1.00 91.25 97 ALA A N 1
ATOM 777 C CA . ALA A 1 97 ? 12.150 2.818 2.894 1.00 91.25 97 ALA A CA 1
ATOM 778 C C . ALA A 1 97 ? 12.307 1.403 3.471 1.00 91.25 97 ALA A C 1
ATOM 780 O O . ALA A 1 97 ? 11.527 0.516 3.106 1.00 91.25 97 ALA A O 1
ATOM 781 N N . PRO A 1 98 ? 13.273 1.164 4.375 1.00 92.31 98 PRO A N 1
ATOM 782 C CA . PRO A 1 98 ? 13.362 -0.098 5.098 1.00 92.31 98 PRO A CA 1
ATOM 783 C C . PRO A 1 98 ? 12.153 -0.272 6.018 1.00 92.31 98 PRO A C 1
ATOM 785 O O . PRO A 1 98 ? 11.586 0.693 6.530 1.00 92.31 98 PRO A O 1
ATOM 788 N N . GLN A 1 99 ? 11.760 -1.519 6.264 1.00 93.12 99 GLN A N 1
ATOM 789 C CA . GLN A 1 99 ? 10.599 -1.836 7.091 1.00 93.12 99 GLN A CA 1
ATOM 790 C C . GLN A 1 99 ? 10.637 -1.198 8.482 1.00 93.12 99 GLN A C 1
ATOM 792 O O . GLN A 1 99 ? 9.592 -0.790 8.981 1.00 93.12 99 GLN A O 1
ATOM 797 N N . GLU A 1 100 ? 11.808 -1.127 9.111 1.00 92.12 100 GLU A N 1
ATOM 798 C CA . GLU A 1 100 ? 11.971 -0.528 10.442 1.00 92.12 100 GLU A CA 1
ATOM 799 C C . GLU A 1 100 ? 11.635 0.967 10.495 1.00 92.12 100 GLU A C 1
ATOM 801 O O . GLU A 1 100 ? 11.292 1.482 11.556 1.00 92.12 100 GLU A O 1
ATOM 806 N N . SER A 1 101 ? 11.684 1.651 9.352 1.00 92.56 101 SER A N 1
ATOM 807 C CA . SER A 1 101 ? 11.377 3.073 9.255 1.00 92.56 101 SER A CA 1
ATOM 808 C C . SER A 1 101 ? 9.921 3.344 8.859 1.00 92.56 101 SER A C 1
ATOM 810 O O . SER A 1 101 ? 9.485 4.497 8.825 1.00 92.56 101 SER A O 1
ATOM 812 N N . VAL A 1 102 ? 9.148 2.286 8.598 1.00 94.56 102 VAL A N 1
ATOM 813 C CA . VAL A 1 102 ? 7.730 2.352 8.247 1.00 94.56 102 VAL A CA 1
ATOM 814 C C . VAL A 1 102 ? 6.882 1.981 9.458 1.00 94.56 102 VAL A C 1
ATOM 816 O O . VAL A 1 102 ? 6.984 0.878 9.996 1.00 94.56 102 VAL A O 1
ATOM 819 N N . THR A 1 103 ? 5.983 2.877 9.860 1.00 94.94 103 THR A N 1
ATOM 820 C CA . THR A 1 103 ? 5.059 2.636 10.974 1.00 94.94 103 THR A CA 1
ATOM 821 C C . THR A 1 103 ? 3.603 2.675 10.527 1.00 94.94 103 THR A C 1
ATOM 823 O O . THR A 1 103 ? 3.212 3.352 9.570 1.00 94.94 103 THR A O 1
ATOM 826 N N . PHE A 1 104 ? 2.771 1.894 11.218 1.00 92.75 104 PHE A N 1
ATOM 827 C CA . PHE A 1 104 ? 1.350 1.805 10.919 1.00 92.75 104 PHE A CA 1
ATOM 828 C C . PHE A 1 104 ? 0.621 3.103 11.276 1.00 92.75 104 PHE A C 1
ATOM 830 O O . PHE A 1 104 ? 0.706 3.593 12.406 1.00 92.75 104 PHE A O 1
ATOM 837 N N . ARG A 1 105 ? -0.181 3.627 10.342 1.00 91.31 105 ARG A N 1
ATOM 838 C CA . ARG A 1 105 ? -0.929 4.860 10.574 1.00 91.31 105 ARG A CA 1
ATOM 839 C C . ARG A 1 105 ? -2.303 4.581 11.177 1.00 91.31 105 ARG A C 1
ATOM 841 O O . ARG A 1 105 ? -3.230 4.149 10.500 1.00 91.31 105 ARG A O 1
ATOM 848 N N . ARG A 1 106 ? -2.470 4.942 12.452 1.00 87.19 106 ARG A N 1
ATOM 849 C CA . ARG A 1 106 ? -3.693 4.684 13.244 1.00 87.19 106 ARG A CA 1
ATOM 850 C C . ARG A 1 106 ? -4.964 5.346 12.701 1.00 87.19 106 ARG A C 1
ATOM 852 O O . ARG A 1 106 ? -6.068 4.917 13.029 1.00 87.19 106 ARG A O 1
ATOM 859 N N . ARG A 1 107 ? -4.823 6.437 11.951 1.00 88.44 107 ARG A N 1
ATOM 860 C CA . ARG A 1 107 ? -5.922 7.192 11.333 1.00 88.44 107 ARG A CA 1
ATOM 861 C C . ARG A 1 107 ? -5.580 7.409 9.858 1.00 88.44 107 ARG A C 1
ATOM 863 O O . ARG A 1 107 ? -5.053 8.468 9.514 1.00 88.44 107 ARG A O 1
ATOM 870 N N . PRO A 1 108 ? -5.793 6.396 9.003 1.00 91.44 108 PRO A N 1
ATOM 871 C CA . PRO A 1 108 ? -5.469 6.502 7.593 1.00 91.44 108 PRO A CA 1
ATOM 872 C C . PRO A 1 108 ? -6.368 7.556 6.941 1.00 91.44 108 PRO A C 1
ATOM 874 O O . PRO A 1 108 ? -7.557 7.658 7.244 1.00 91.44 108 PRO A O 1
ATOM 877 N N . CYS A 1 109 ? -5.797 8.348 6.039 1.00 90.88 109 CYS A N 1
ATOM 878 C CA . CYS A 1 109 ? -6.550 9.265 5.196 1.00 90.88 109 CYS A CA 1
ATOM 879 C C . CYS A 1 109 ? -6.146 9.078 3.736 1.00 90.88 109 CYS A C 1
ATOM 881 O O . CYS A 1 109 ? -5.028 8.648 3.446 1.00 90.88 109 CYS A O 1
ATOM 883 N N . ALA A 1 110 ? -7.070 9.396 2.831 1.00 93.06 110 ALA A N 1
ATOM 884 C CA . ALA A 1 110 ? -6.803 9.340 1.405 1.00 93.06 110 ALA A CA 1
ATOM 885 C C . ALA A 1 110 ? -5.677 10.318 1.031 1.00 93.06 110 ALA A C 1
ATOM 887 O O . ALA A 1 110 ? -5.655 11.471 1.466 1.00 93.06 110 ALA A O 1
ATOM 888 N N . ILE A 1 111 ? -4.767 9.843 0.192 1.00 92.31 111 ILE A N 1
ATOM 889 C CA . ILE A 1 111 ? -3.733 10.621 -0.476 1.00 92.31 111 ILE A CA 1
ATOM 890 C C . ILE A 1 111 ? -4.282 11.078 -1.824 1.00 92.31 111 ILE A C 1
ATOM 892 O O . ILE A 1 111 ? -4.652 10.265 -2.673 1.00 92.31 111 ILE A O 1
ATOM 896 N N . ASN A 1 112 ? -4.347 12.394 -2.010 1.00 88.75 112 ASN A N 1
ATOM 897 C CA . ASN A 1 112 ? -4.889 13.012 -3.214 1.00 88.75 112 ASN A CA 1
ATOM 898 C C . ASN A 1 112 ? -3.776 13.302 -4.230 1.00 88.75 112 ASN A C 1
ATOM 900 O O . ASN A 1 112 ? -3.480 14.458 -4.516 1.00 88.75 112 ASN A O 1
ATOM 904 N N . GLN A 1 113 ? -3.125 12.245 -4.715 1.00 91.44 113 GLN A N 1
ATOM 905 C CA . GLN A 1 113 ? -2.084 12.329 -5.742 1.00 91.44 113 GLN A CA 1
ATOM 906 C C . GLN A 1 113 ? -2.495 11.498 -6.954 1.00 91.44 113 GLN A C 1
ATOM 908 O O . GLN A 1 113 ? -2.942 10.361 -6.805 1.00 91.44 113 GLN A O 1
ATOM 913 N N . PHE A 1 114 ? -2.344 12.051 -8.158 1.00 90.12 114 PHE A N 1
ATOM 914 C CA . PHE A 1 114 ? -2.790 11.392 -9.392 1.00 90.12 114 PHE A CA 1
ATOM 915 C C . PHE A 1 114 ? -2.073 10.052 -9.627 1.00 90.12 114 PHE A C 1
ATOM 917 O O . PHE A 1 114 ? -2.677 9.107 -10.134 1.00 90.12 114 PHE A O 1
ATOM 924 N N . GLU A 1 115 ? -0.814 9.938 -9.190 1.00 91.88 115 GLU A N 1
ATOM 925 C CA . GLU A 1 115 ? -0.008 8.719 -9.308 1.00 91.88 115 GLU A CA 1
ATOM 926 C C . GLU A 1 115 ? -0.604 7.529 -8.546 1.00 91.88 115 GLU A C 1
ATOM 928 O O . GLU A 1 115 ? -0.404 6.384 -8.948 1.00 91.88 115 GLU A O 1
ATOM 933 N N . VAL A 1 116 ? -1.416 7.772 -7.509 1.00 94.31 116 VAL A N 1
ATOM 934 C CA . VAL A 1 116 ? -2.154 6.716 -6.792 1.00 94.31 116 VAL A CA 1
ATOM 935 C C . VAL A 1 116 ? -3.055 5.939 -7.757 1.00 94.31 116 VAL A C 1
ATOM 937 O O . VAL A 1 116 ? -3.145 4.713 -7.667 1.00 94.31 116 VAL A O 1
ATOM 940 N N . GLY A 1 117 ? -3.675 6.634 -8.719 1.00 93.50 117 GLY A N 1
ATOM 941 C CA . GLY A 1 117 ? -4.573 6.043 -9.715 1.00 93.50 117 GLY A CA 1
ATOM 942 C C . GLY A 1 117 ? -3.893 5.040 -10.651 1.00 93.50 117 GLY A C 1
ATOM 943 O O . GLY A 1 117 ? -4.563 4.191 -11.237 1.00 93.50 117 GLY A O 1
ATOM 944 N N . ARG A 1 118 ? -2.557 5.080 -10.754 1.00 94.12 118 ARG A N 1
ATOM 945 C CA . ARG A 1 118 ? -1.776 4.103 -11.524 1.00 94.12 118 ARG A CA 1
ATOM 946 C C . ARG A 1 118 ? -1.848 2.696 -10.928 1.00 94.12 118 ARG A C 1
ATOM 948 O O . ARG A 1 118 ? -1.769 1.724 -11.671 1.00 94.12 118 ARG A O 1
ATOM 955 N N . TYR A 1 119 ? -1.994 2.590 -9.609 1.00 96.12 119 TYR A N 1
ATOM 956 C CA . TYR A 1 119 ? -1.930 1.321 -8.874 1.00 96.12 119 TYR A CA 1
ATOM 957 C C . TYR A 1 119 ? -3.267 0.947 -8.227 1.00 96.12 119 TYR A C 1
ATOM 959 O O . TYR A 1 119 ? -3.587 -0.233 -8.065 1.00 96.12 119 TYR A O 1
ATOM 967 N N . PHE A 1 120 ? -4.069 1.946 -7.860 1.00 97.25 120 PHE A N 1
ATOM 968 C CA . PHE A 1 120 ? -5.254 1.770 -7.032 1.00 97.25 120 PHE A CA 1
ATOM 969 C C . PHE A 1 120 ? -6.489 2.394 -7.670 1.00 97.25 120 PHE A C 1
ATOM 971 O O . PHE A 1 120 ? -6.422 3.443 -8.302 1.00 97.25 120 PHE A O 1
ATOM 978 N N . LYS A 1 121 ? -7.646 1.760 -7.463 1.00 95.56 121 LYS A N 1
ATOM 979 C CA . LYS A 1 121 ? -8.928 2.217 -8.025 1.00 95.56 121 LYS A CA 1
ATOM 980 C C . LYS A 1 121 ? -9.734 3.112 -7.079 1.00 95.56 121 LYS A C 1
ATOM 982 O O . LYS A 1 121 ? -10.492 3.950 -7.551 1.00 95.56 121 LYS A O 1
ATOM 987 N N . ARG A 1 122 ? -9.616 2.928 -5.756 1.00 94.94 122 ARG A N 1
ATOM 988 C CA . ARG A 1 12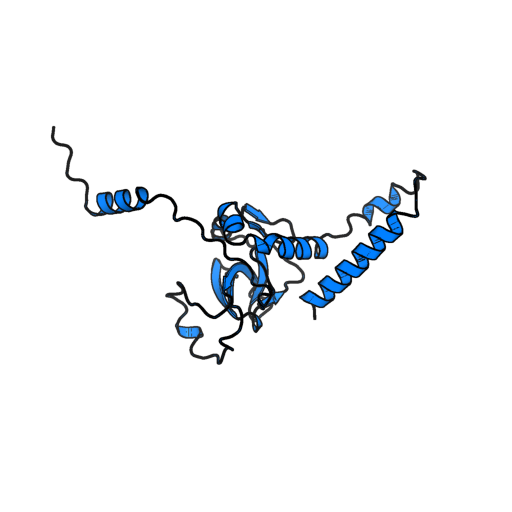2 ? -10.267 3.778 -4.735 1.00 94.94 122 ARG A CA 1
ATOM 989 C C . ARG A 1 122 ? -9.695 3.560 -3.340 1.00 94.94 122 ARG A C 1
ATOM 991 O O . ARG A 1 122 ? -9.109 2.516 -3.069 1.00 94.94 122 ARG A O 1
ATOM 998 N N . PHE A 1 123 ? -9.954 4.511 -2.448 1.00 95.81 123 PHE A N 1
ATOM 999 C CA . PHE A 1 123 ? -9.738 4.380 -1.008 1.00 95.81 123 PHE A CA 1
ATOM 1000 C C . PHE A 1 123 ? -11.045 3.982 -0.310 1.00 95.81 123 PHE A C 1
ATOM 1002 O O . PHE A 1 123 ? -12.077 4.606 -0.554 1.00 95.81 123 PHE A O 1
ATOM 1009 N N . ASN A 1 124 ? -11.017 2.968 0.560 1.00 91.88 124 ASN A N 1
ATOM 1010 C CA . ASN A 1 124 ? -12.220 2.457 1.238 1.00 91.88 124 ASN A CA 1
ATOM 1011 C C . ASN A 1 124 ? -12.412 2.989 2.674 1.00 91.88 124 ASN A C 1
ATOM 1013 O O . ASN A 1 124 ? -13.228 2.464 3.429 1.00 91.88 124 ASN A O 1
ATOM 1017 N N . GLY A 1 125 ? -11.642 4.007 3.066 1.00 90.56 125 GLY A N 1
ATOM 1018 C CA . GLY A 1 125 ? -11.623 4.547 4.429 1.00 90.56 125 GLY A CA 1
ATOM 1019 C C . GLY A 1 125 ? -10.542 3.941 5.330 1.00 90.56 125 GLY A C 1
ATOM 1020 O O . GLY A 1 125 ? -10.253 4.513 6.377 1.00 90.56 125 GLY A O 1
ATOM 1021 N N . ALA A 1 126 ? -9.919 2.830 4.924 1.00 92.44 126 ALA A N 1
ATOM 1022 C CA . ALA A 1 126 ? -8.840 2.170 5.662 1.00 92.44 126 ALA A CA 1
ATOM 1023 C C . ALA A 1 126 ? -7.599 1.934 4.790 1.00 92.44 126 ALA A C 1
ATOM 1025 O O . ALA A 1 126 ? -6.484 2.286 5.171 1.00 92.44 126 ALA A O 1
ATOM 1026 N N . VAL A 1 127 ? -7.806 1.362 3.604 1.00 96.12 127 VAL A N 1
ATOM 1027 C CA . VAL A 1 127 ? -6.765 1.013 2.632 1.00 96.12 127 VAL A CA 1
ATOM 1028 C C . VAL A 1 127 ? -7.208 1.388 1.221 1.00 96.12 127 VAL A C 1
ATOM 1030 O O . VAL A 1 127 ? -8.393 1.604 0.944 1.00 96.12 127 VAL A O 1
ATOM 1033 N N . TYR A 1 128 ? -6.250 1.447 0.307 1.00 97.31 128 TYR A N 1
ATOM 1034 C CA . TYR A 1 128 ? -6.518 1.508 -1.118 1.00 97.31 128 TYR A CA 1
ATOM 1035 C C . TYR A 1 128 ? -6.788 0.120 -1.697 1.00 97.31 128 TYR A C 1
ATOM 1037 O O . TYR A 1 128 ? -6.068 -0.846 -1.437 1.00 97.31 128 TYR A O 1
ATOM 1045 N N . GLU A 1 129 ? -7.824 0.037 -2.526 1.00 96.62 129 GLU A N 1
ATOM 1046 C CA . GLU A 1 129 ? -8.121 -1.149 -3.316 1.00 96.62 129 GLU A CA 1
ATOM 1047 C C . GLU A 1 129 ? -7.245 -1.147 -4.577 1.00 96.62 129 GLU A C 1
ATOM 1049 O O . GLU A 1 129 ? -7.300 -0.176 -5.344 1.00 96.62 129 GLU A O 1
ATOM 1054 N N . PRO A 1 130 ? -6.455 -2.205 -4.831 1.00 97.44 130 PRO A N 1
ATOM 1055 C CA . PRO A 1 130 ? -5.636 -2.289 -6.034 1.00 97.44 130 PRO A CA 1
ATOM 1056 C C . PRO A 1 130 ? -6.503 -2.369 -7.294 1.00 97.44 130 PRO A C 1
ATOM 1058 O O . PRO A 1 130 ? -7.635 -2.875 -7.275 1.00 97.44 130 PRO A O 1
ATOM 1061 N N . ASN A 1 131 ? -5.961 -1.875 -8.403 1.00 96.88 131 ASN A N 1
ATOM 1062 C CA . ASN A 1 131 ? -6.495 -2.166 -9.730 1.00 96.88 131 ASN A CA 1
ATOM 1063 C C . ASN A 1 131 ? -6.178 -3.634 -10.129 1.00 96.88 131 ASN A C 1
ATOM 1065 O O . ASN A 1 131 ? -5.432 -4.316 -9.419 1.00 96.88 131 ASN A O 1
ATOM 1069 N N . PRO A 1 132 ? -6.758 -4.167 -11.222 1.00 95.75 132 PRO A N 1
ATOM 1070 C CA . PRO A 1 132 ? -6.560 -5.568 -11.606 1.00 95.75 132 PRO A CA 1
ATOM 1071 C C . PRO A 1 132 ? -5.093 -5.948 -11.845 1.00 95.75 132 PRO A C 1
ATOM 1073 O O . PRO A 1 132 ? -4.672 -7.040 -11.463 1.00 95.75 132 PRO A O 1
ATOM 1076 N N . GLU A 1 133 ? -4.309 -5.043 -12.431 1.00 95.00 133 GLU A N 1
ATOM 1077 C CA . GLU A 1 133 ? -2.889 -5.267 -12.712 1.00 95.00 133 GLU A CA 1
ATOM 1078 C C . GLU A 1 133 ? -2.098 -5.409 -11.411 1.00 95.00 133 GLU A C 1
ATOM 1080 O O . GLU A 1 133 ? -1.439 -6.422 -11.173 1.00 95.00 133 GLU A O 1
ATOM 1085 N N . HIS A 1 134 ? -2.258 -4.444 -10.510 1.00 95.69 134 HIS A N 1
ATOM 1086 C CA . HIS A 1 134 ? -1.568 -4.415 -9.231 1.00 95.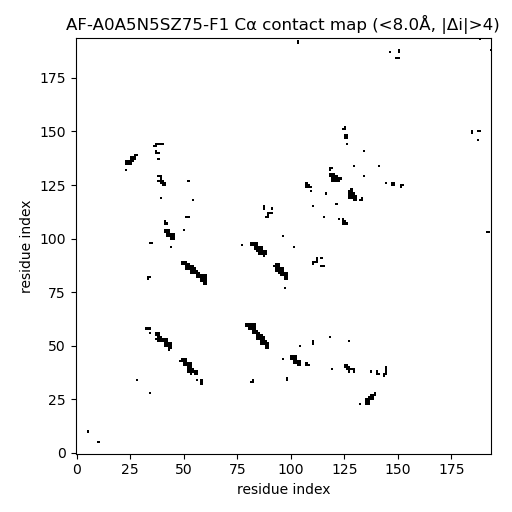69 134 HIS A CA 1
ATOM 1087 C C . HIS A 1 134 ? -2.036 -5.537 -8.290 1.00 95.69 134 HIS A C 1
ATOM 1089 O O . HIS A 1 134 ? -1.246 -6.099 -7.533 1.00 95.69 134 HIS A O 1
ATOM 1095 N N . SER A 1 135 ? -3.310 -5.933 -8.373 1.00 96.44 135 SER A N 1
ATOM 1096 C CA . SER A 1 135 ? -3.827 -7.102 -7.653 1.00 96.44 135 SER A CA 1
ATOM 1097 C C . SER A 1 135 ? -3.243 -8.416 -8.177 1.00 96.44 135 SER A C 1
ATOM 1099 O O . SER A 1 135 ? -3.086 -9.354 -7.398 1.00 96.44 135 SER A O 1
ATOM 1101 N N . SER A 1 136 ? -2.938 -8.496 -9.474 1.00 95.56 136 SER A N 1
ATOM 1102 C CA . SER A 1 136 ? -2.289 -9.667 -10.079 1.00 95.56 136 SER A CA 1
ATOM 1103 C C . SER A 1 136 ? -0.803 -9.730 -9.724 1.00 95.56 136 SER A C 1
ATOM 1105 O O . SER A 1 136 ? -0.245 -10.816 -9.566 1.00 95.56 136 SER A O 1
ATOM 1107 N N . GLU A 1 137 ? -0.167 -8.568 -9.563 1.00 95.69 137 GLU A N 1
ATOM 1108 C CA . GLU A 1 137 ? 1.217 -8.459 -9.110 1.00 95.69 137 GLU A CA 1
ATOM 1109 C C . GLU A 1 137 ? 1.366 -8.818 -7.624 1.00 95.69 137 GLU A C 1
ATOM 1111 O O . GLU A 1 137 ? 2.287 -9.546 -7.280 1.00 95.69 137 GLU A O 1
ATOM 1116 N N . TYR A 1 138 ? 0.442 -8.404 -6.751 1.00 96.31 138 TYR A N 1
ATOM 1117 C CA . TYR A 1 138 ? 0.501 -8.660 -5.302 1.00 96.31 138 TYR A CA 1
ATOM 1118 C C . TYR A 1 138 ? -0.730 -9.441 -4.804 1.00 96.31 138 TYR A C 1
ATOM 1120 O O . TYR A 1 138 ? -1.555 -8.897 -4.056 1.00 96.31 138 TYR A O 1
ATOM 1128 N N . PRO A 1 139 ? -0.892 -10.718 -5.200 1.00 94.94 139 PRO A N 1
ATOM 1129 C CA . PRO A 1 139 ? -2.105 -11.482 -4.902 1.00 94.94 139 PRO A CA 1
ATOM 1130 C C . PRO A 1 139 ? -2.288 -11.757 -3.402 1.00 94.94 139 PRO A C 1
ATOM 1132 O O . PRO A 1 139 ? -3.409 -11.734 -2.896 1.00 94.94 139 PRO A O 1
ATOM 1135 N N . ASP A 1 140 ? -1.193 -11.959 -2.667 1.00 94.75 140 ASP A N 1
ATOM 1136 C CA . ASP A 1 140 ? -1.239 -12.368 -1.256 1.00 94.75 140 ASP A CA 1
ATOM 1137 C C . ASP A 1 140 ? -1.527 -11.186 -0.302 1.00 94.75 140 ASP A C 1
ATOM 1139 O O . ASP A 1 140 ? -1.886 -11.377 0.861 1.00 94.75 140 ASP A O 1
ATOM 1143 N N . ASP A 1 141 ? -1.440 -9.948 -0.801 1.00 95.62 141 ASP A N 1
ATOM 1144 C CA . ASP A 1 141 ? -1.664 -8.717 -0.032 1.00 95.62 141 ASP A CA 1
ATOM 1145 C C . ASP A 1 141 ? -3.145 -8.479 0.296 1.00 95.62 141 ASP A C 1
ATOM 1147 O O . ASP A 1 141 ? -3.467 -7.688 1.186 1.00 95.62 141 ASP A O 1
ATOM 1151 N N . HIS A 1 142 ? -4.062 -9.181 -0.383 1.00 93.25 142 HIS A N 1
ATOM 1152 C CA . HIS A 1 142 ? -5.499 -9.094 -0.116 1.00 93.25 142 HIS A CA 1
ATOM 1153 C C . HIS A 1 142 ? -5.829 -9.387 1.352 1.00 93.25 142 HIS A C 1
ATOM 1155 O O . HIS A 1 142 ? -6.552 -8.619 1.985 1.00 93.25 142 HIS A O 1
ATOM 1161 N N . ARG A 1 143 ? -5.255 -10.461 1.908 1.00 91.38 143 ARG A N 1
ATOM 1162 C CA . ARG A 1 143 ? -5.526 -10.891 3.285 1.00 91.38 143 ARG A CA 1
ATOM 1163 C C . ARG A 1 143 ? -5.103 -9.835 4.307 1.00 91.38 143 ARG A C 1
ATOM 1165 O O . ARG A 1 143 ? -5.852 -9.537 5.227 1.00 91.38 143 ARG A O 1
ATOM 1172 N N . LEU A 1 144 ? -3.927 -9.234 4.130 1.00 92.62 144 LEU A N 1
ATOM 1173 C CA . LEU A 1 144 ? -3.438 -8.192 5.035 1.00 92.62 144 LEU A CA 1
ATOM 1174 C C . LEU A 1 144 ? -4.288 -6.919 4.924 1.00 92.62 144 LEU A C 1
ATOM 1176 O O . LEU A 1 144 ? -4.627 -6.316 5.937 1.00 92.62 144 LEU A O 1
ATOM 1180 N N . ARG A 1 145 ? -4.690 -6.523 3.710 1.00 93.38 145 ARG A N 1
ATOM 1181 C CA . ARG A 1 145 ? -5.625 -5.401 3.525 1.00 93.38 145 ARG A CA 1
ATOM 1182 C C . ARG A 1 145 ? -6.958 -5.643 4.235 1.00 93.38 145 ARG A C 1
ATOM 1184 O O . ARG A 1 145 ? -7.504 -4.711 4.823 1.00 93.38 145 ARG A O 1
ATOM 1191 N N . GLU A 1 146 ? -7.471 -6.870 4.200 1.00 91.44 146 GLU A N 1
ATOM 1192 C CA . GLU A 1 146 ? -8.704 -7.251 4.891 1.00 91.44 146 GLU A CA 1
ATOM 1193 C C . GLU A 1 146 ? -8.571 -7.131 6.417 1.00 91.44 146 GLU A C 1
ATOM 1195 O O . GLU A 1 146 ? -9.450 -6.551 7.056 1.00 91.44 146 GLU A O 1
ATOM 1200 N N . GLU A 1 147 ? -7.441 -7.560 6.991 1.00 91.06 147 GLU A N 1
ATOM 1201 C CA . GLU A 1 147 ? -7.129 -7.360 8.417 1.00 91.06 147 GLU A CA 1
ATOM 1202 C C . GLU A 1 147 ? -7.210 -5.876 8.812 1.00 91.06 147 GLU A C 1
ATOM 1204 O O . GLU A 1 147 ? -7.857 -5.515 9.800 1.00 91.06 147 GLU A O 1
ATOM 1209 N N . ILE A 1 148 ? -6.624 -4.992 8.001 1.00 90.75 148 ILE A N 1
ATOM 1210 C CA . ILE A 1 148 ? -6.669 -3.544 8.241 1.00 90.75 148 ILE A CA 1
ATOM 1211 C C . ILE A 1 148 ? -8.093 -2.998 8.096 1.00 90.75 148 ILE A C 1
ATOM 1213 O O . ILE A 1 148 ? -8.533 -2.181 8.909 1.00 90.75 148 ILE A O 1
ATOM 1217 N N . CYS A 1 149 ? -8.856 -3.479 7.114 1.00 89.31 149 CYS A N 1
ATOM 1218 C CA . CYS A 1 149 ? -10.260 -3.101 6.967 1.00 89.31 149 CYS A CA 1
ATOM 1219 C C . CYS A 1 149 ? -11.077 -3.473 8.209 1.00 89.31 149 CYS A C 1
ATOM 1221 O O . CYS A 1 149 ? -11.875 -2.658 8.662 1.00 89.31 149 CYS A O 1
ATOM 1223 N N . ILE A 1 150 ? -10.878 -4.664 8.783 1.00 87.12 150 ILE A N 1
ATOM 1224 C CA . ILE A 1 150 ? -11.547 -5.103 10.021 1.00 87.12 150 ILE A CA 1
ATOM 1225 C C . ILE A 1 150 ? -11.166 -4.192 11.190 1.00 87.12 150 ILE A C 1
ATOM 1227 O O . ILE A 1 150 ? -12.030 -3.787 11.972 1.00 87.12 150 ILE A O 1
ATOM 1231 N N . LEU A 1 151 ? -9.889 -3.820 11.284 1.00 85.62 151 LEU A N 1
ATOM 1232 C CA . LEU A 1 151 ? -9.384 -2.954 12.343 1.00 85.62 151 LEU A CA 1
ATOM 1233 C C . LEU A 1 151 ? -10.001 -1.544 12.301 1.00 85.62 151 LEU A C 1
ATOM 1235 O O . LEU A 1 151 ? -10.334 -0.984 13.353 1.00 85.62 151 LEU A O 1
ATOM 1239 N N . HIS A 1 152 ? -10.201 -0.998 11.099 1.00 81.50 152 HIS A N 1
ATOM 1240 C CA . HIS A 1 152 ? -10.772 0.336 10.876 1.00 81.50 152 HIS A CA 1
ATOM 1241 C C . HIS A 1 152 ? -12.281 0.363 10.669 1.00 81.50 152 HIS A C 1
ATOM 1243 O O . HIS A 1 152 ? -12.874 1.443 10.735 1.00 81.50 152 HIS A O 1
ATOM 1249 N N . ARG A 1 153 ? -12.929 -0.789 10.468 1.00 79.12 153 ARG A N 1
ATOM 1250 C CA . ARG A 1 153 ? -14.386 -0.882 10.477 1.00 79.12 153 ARG A CA 1
ATOM 1251 C C . ARG A 1 153 ? -14.842 -0.459 11.876 1.00 79.12 153 ARG A C 1
ATOM 1253 O O . ARG A 1 153 ? -14.697 -1.171 12.876 1.00 79.12 153 ARG A O 1
ATOM 1260 N N . THR A 1 154 ? -15.336 0.771 11.974 1.00 54.28 154 THR A N 1
ATOM 1261 C CA . THR A 1 154 ? -16.068 1.228 13.149 1.00 54.28 154 THR A CA 1
ATOM 1262 C C . THR A 1 154 ? -17.210 0.245 13.385 1.00 54.28 154 THR A C 1
ATOM 1264 O O . THR A 1 154 ? -17.789 -0.267 12.421 1.00 54.28 154 THR A O 1
ATOM 1267 N N . PRO A 1 155 ? -17.564 -0.063 14.643 1.00 50.03 155 PRO A N 1
ATOM 1268 C CA . PRO A 1 155 ? -18.790 -0.786 14.894 1.00 50.03 155 PRO A CA 1
ATOM 1269 C C . PRO A 1 155 ? -19.943 0.121 14.457 1.00 50.03 155 PRO A C 1
ATOM 1271 O O . PRO A 1 155 ? -20.456 0.933 15.231 1.00 50.03 155 PRO A O 1
ATOM 1274 N N . TYR A 1 156 ? -20.417 -0.097 13.232 1.00 40.75 156 TYR A N 1
ATOM 1275 C CA . TYR A 1 156 ? -21.747 0.256 12.729 1.00 40.75 156 TYR A CA 1
ATOM 1276 C C . TYR A 1 156 ? -22.844 -0.530 13.491 1.00 40.75 156 TYR A C 1
ATOM 1278 O O . TYR A 1 156 ? -23.861 -0.938 12.947 1.00 40.75 156 TYR A O 1
ATOM 1286 N N . LEU A 1 157 ? -22.609 -0.778 14.781 1.00 44.19 157 LEU A N 1
ATOM 1287 C CA . LEU A 1 157 ? -23.478 -1.432 15.747 1.00 44.19 157 LEU A CA 1
ATOM 1288 C C . LEU A 1 157 ? -23.834 -0.477 16.896 1.00 44.19 157 LEU A C 1
ATOM 1290 O O . LEU A 1 157 ? -24.852 -0.684 17.550 1.00 44.19 157 LEU A O 1
ATOM 1294 N N . LYS A 1 158 ? -23.107 0.640 17.096 1.00 40.56 158 LYS A N 1
ATOM 1295 C CA . LYS A 1 158 ? -23.509 1.647 18.100 1.00 40.56 158 LYS A CA 1
ATOM 1296 C C . LYS A 1 158 ? -24.792 2.405 17.737 1.00 40.56 158 LYS A C 1
ATOM 1298 O O . LYS A 1 158 ? -25.456 2.889 18.641 1.00 40.56 158 LYS A O 1
ATOM 1303 N N . LYS A 1 159 ? -25.186 2.457 16.457 1.00 35.06 159 LYS A N 1
ATOM 1304 C CA . LYS A 1 159 ? -26.425 3.134 16.014 1.00 35.06 159 LYS A CA 1
ATOM 1305 C C . LYS A 1 159 ? -27.599 2.189 15.714 1.00 35.06 159 LYS A C 1
ATOM 1307 O O . LYS A 1 159 ? -28.671 2.656 15.359 1.00 35.06 159 LYS A O 1
ATOM 1312 N N . ARG A 1 160 ? -27.420 0.870 15.879 1.00 38.25 160 ARG A N 1
ATOM 1313 C CA . ARG A 1 160 ? -28.491 -0.139 15.729 1.00 38.25 160 ARG A CA 1
ATOM 1314 C C . ARG A 1 160 ? -28.910 -0.802 17.045 1.00 38.25 160 ARG A C 1
ATOM 1316 O O . ARG A 1 160 ? -29.883 -1.542 17.030 1.00 38.25 160 ARG A O 1
ATOM 1323 N N . ARG A 1 161 ? -28.272 -0.490 18.185 1.00 40.25 161 ARG A N 1
ATOM 1324 C CA . ARG A 1 161 ? -28.775 -0.916 19.509 1.00 40.25 161 ARG A CA 1
ATOM 1325 C C . ARG A 1 161 ? -30.181 -0.389 19.815 1.00 40.25 161 ARG A C 1
ATOM 1327 O O . ARG A 1 161 ? -30.929 -1.085 20.472 1.00 40.25 161 ARG A O 1
ATOM 1334 N N . GLN A 1 162 ? -30.572 0.762 19.269 1.00 38.19 162 GLN A N 1
ATOM 1335 C CA . GLN A 1 162 ? -31.907 1.327 19.500 1.00 38.19 162 GLN A CA 1
ATOM 1336 C C . GLN A 1 162 ? -33.026 0.738 18.622 1.00 38.19 162 GLN A C 1
ATOM 1338 O O . GLN A 1 162 ? -34.183 1.038 18.874 1.00 38.19 162 GLN A O 1
ATOM 1343 N N . PHE A 1 163 ? -32.720 -0.071 17.596 1.00 35.66 163 PHE A N 1
ATOM 1344 C CA . PHE A 1 163 ? -33.738 -0.508 16.622 1.00 35.66 163 PHE A CA 1
ATOM 1345 C C . PHE A 1 163 ? -34.127 -1.994 16.730 1.00 35.66 163 PHE A C 1
ATOM 1347 O O . PHE A 1 163 ? -35.152 -2.386 16.189 1.00 35.66 163 PHE A O 1
ATOM 1354 N N . TRP A 1 164 ? -33.339 -2.834 17.417 1.00 44.00 164 TRP A N 1
ATOM 1355 C CA . TRP A 1 164 ? -33.544 -4.298 17.422 1.00 44.00 164 TRP A CA 1
ATOM 1356 C C . TRP A 1 164 ? -33.933 -4.896 18.780 1.00 44.00 164 TRP A C 1
ATOM 1358 O O . TRP A 1 164 ? -34.315 -6.066 18.817 1.00 44.00 164 TRP A O 1
ATOM 1368 N N . GLU A 1 165 ? -33.954 -4.094 19.854 1.00 45.19 165 GLU A N 1
ATOM 1369 C CA . GLU A 1 165 ? -34.571 -4.462 21.147 1.00 45.19 165 GLU A CA 1
ATOM 1370 C C . GLU A 1 165 ? -36.084 -4.758 21.027 1.00 45.19 165 GLU A C 1
ATOM 1372 O O . GLU A 1 165 ? -36.671 -5.323 21.939 1.00 45.19 165 GLU A O 1
ATOM 1377 N N . LEU A 1 166 ? -36.704 -4.469 19.875 1.00 46.16 166 LEU A N 1
ATOM 1378 C CA . LEU A 1 166 ? -38.125 -4.713 19.600 1.00 46.16 166 LEU A CA 1
ATOM 1379 C C . LEU A 1 166 ? -38.438 -6.054 18.905 1.00 46.16 166 LEU A C 1
ATOM 1381 O O . LEU A 1 166 ? -39.608 -6.353 18.701 1.00 46.16 166 LEU A O 1
ATOM 1385 N N . SER A 1 167 ? -37.439 -6.855 18.503 1.00 52.16 167 SER A N 1
ATOM 1386 C CA . SER A 1 167 ? -37.665 -7.971 17.549 1.00 52.16 167 SER A CA 1
ATOM 1387 C C . SER A 1 167 ? -37.404 -9.396 18.056 1.00 52.16 167 SER A C 1
ATOM 1389 O O . SER A 1 167 ? -37.631 -10.340 17.312 1.00 52.16 167 SER A O 1
ATOM 1391 N N . GLY A 1 168 ? -36.964 -9.589 19.303 1.00 53.06 168 GLY A N 1
ATOM 1392 C CA . GLY A 1 168 ? -37.098 -10.880 19.999 1.00 53.06 168 GLY A CA 1
ATOM 1393 C C . GLY A 1 168 ? -36.434 -12.139 19.403 1.00 53.06 168 GLY A C 1
ATOM 1394 O O . GLY A 1 168 ? -36.754 -13.227 19.871 1.00 53.06 168 GLY A O 1
ATOM 1395 N N . GLU A 1 169 ? -35.511 -12.062 18.435 1.00 47.97 169 GLU A N 1
ATOM 1396 C CA . GLU A 1 169 ? -34.888 -13.267 17.849 1.00 47.97 169 GLU A CA 1
ATOM 1397 C C . GLU A 1 169 ? -33.416 -13.516 18.258 1.00 47.97 169 GLU A C 1
ATOM 1399 O O . GLU A 1 169 ? -32.503 -12.742 17.957 1.00 47.97 169 GLU A O 1
ATOM 1404 N N . SER A 1 170 ? -33.224 -14.678 18.907 1.00 51.06 170 SER A N 1
ATOM 1405 C CA . SER A 1 170 ? -32.018 -15.504 19.143 1.00 51.06 170 SER A CA 1
ATOM 1406 C C . SER A 1 170 ? -30.711 -14.809 19.581 1.00 51.06 170 SER A C 1
ATOM 1408 O O . SER A 1 170 ? -29.806 -14.523 18.795 1.00 51.06 170 SER A O 1
ATOM 1410 N N . MET A 1 171 ? -30.583 -14.635 20.901 1.00 44.31 171 MET A N 1
ATOM 1411 C CA . MET A 1 171 ? -29.491 -13.951 21.614 1.00 44.31 171 MET A CA 1
ATOM 1412 C C . MET A 1 171 ? -28.180 -14.761 21.738 1.00 44.31 171 MET A C 1
ATOM 1414 O O . MET A 1 171 ? -27.118 -14.184 21.954 1.00 44.31 171 MET A O 1
ATOM 1418 N N . VAL A 1 172 ? -28.213 -16.089 21.570 1.00 50.09 172 VAL A N 1
ATOM 1419 C CA . VAL A 1 172 ? -27.082 -16.961 21.955 1.00 50.09 172 VAL A CA 1
ATOM 1420 C C . VAL A 1 172 ? -25.991 -17.045 20.877 1.00 50.09 172 VAL A C 1
ATOM 1422 O O . VAL A 1 172 ? -24.812 -16.946 21.198 1.00 50.09 172 VAL A O 1
ATOM 1425 N N . ARG A 1 173 ? -26.343 -17.129 19.583 1.00 49.00 173 ARG A N 1
ATOM 1426 C CA . ARG A 1 173 ? -25.335 -17.253 18.503 1.00 49.00 173 ARG A CA 1
ATOM 1427 C C . ARG A 1 173 ? -24.584 -15.949 18.187 1.00 49.00 173 ARG A C 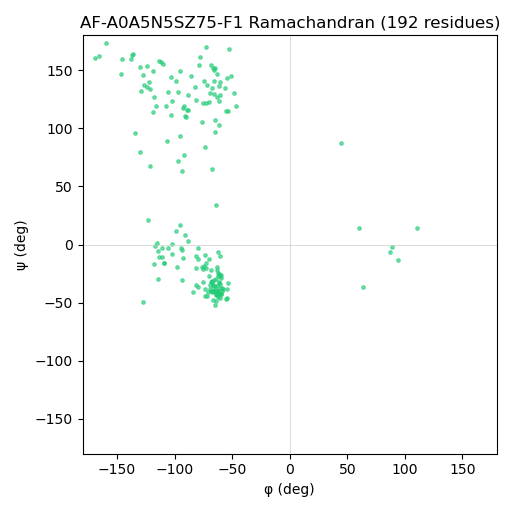1
ATOM 1429 O O . ARG A 1 173 ? -23.502 -16.000 17.612 1.00 49.00 173 ARG A O 1
ATOM 1436 N N . ARG A 1 174 ? -25.133 -14.777 18.542 1.00 44.91 174 ARG A N 1
ATOM 1437 C CA . ARG A 1 174 ? -24.490 -13.469 18.276 1.00 44.91 174 ARG A CA 1
ATOM 1438 C C . ARG A 1 174 ? -23.395 -13.125 19.287 1.00 44.91 174 ARG A C 1
ATOM 1440 O O . ARG A 1 174 ? -22.356 -12.625 18.876 1.00 44.91 174 ARG A O 1
ATOM 1447 N N . HIS A 1 175 ? -23.570 -13.471 20.564 1.00 47.41 175 HIS A N 1
ATOM 1448 C CA . HIS A 1 175 ? -22.553 -13.231 21.598 1.00 47.41 175 HIS A CA 1
ATOM 1449 C C . HIS A 1 175 ? -21.225 -13.954 21.313 1.00 47.41 175 HIS A C 1
ATOM 1451 O O . HIS A 1 175 ? -20.148 -13.423 21.588 1.00 47.41 175 HIS A O 1
ATOM 1457 N N . GLU A 1 176 ? -21.283 -15.141 20.713 1.00 45.84 176 GLU A N 1
ATOM 1458 C CA . GLU A 1 176 ? -20.091 -15.914 20.365 1.00 45.84 176 GLU A CA 1
ATOM 1459 C C . GLU A 1 176 ? -19.353 -15.306 19.159 1.00 45.84 176 GLU A C 1
ATOM 1461 O O . GLU A 1 176 ? -18.147 -15.080 19.222 1.00 45.84 176 GLU A O 1
ATOM 1466 N N . ILE A 1 177 ? -20.077 -14.904 18.109 1.00 52.47 177 ILE A N 1
ATOM 1467 C CA . ILE A 1 177 ? -19.500 -14.234 16.928 1.00 52.47 177 ILE A CA 1
ATOM 1468 C C . ILE A 1 177 ? -18.913 -12.861 17.296 1.00 52.47 177 ILE A C 1
ATOM 1470 O O . ILE A 1 177 ? -17.821 -12.508 16.841 1.00 52.47 177 ILE A O 1
ATOM 1474 N N . ASP A 1 178 ? -19.593 -12.097 18.153 1.00 55.78 178 ASP A N 1
ATOM 1475 C CA . ASP A 1 178 ? -19.118 -10.787 18.607 1.00 55.78 178 ASP A CA 1
ATOM 1476 C C . ASP A 1 178 ? -17.882 -10.905 19.519 1.00 55.78 178 ASP A C 1
ATOM 1478 O O . ASP A 1 178 ? -16.970 -10.079 19.425 1.00 55.78 178 ASP A O 1
ATOM 1482 N N . SER A 1 179 ? -17.788 -11.958 20.343 1.00 57.59 179 SER A N 1
ATOM 1483 C CA . SER A 1 179 ? -16.611 -12.203 21.194 1.00 57.59 179 SER A CA 1
ATOM 1484 C C . SER A 1 179 ? -15.393 -12.709 20.406 1.00 57.59 179 SER A C 1
ATOM 1486 O O . SER A 1 179 ? -14.273 -12.243 20.643 1.00 57.59 179 SER A O 1
ATOM 1488 N N . VAL A 1 180 ? -15.592 -13.573 19.402 1.00 60.25 180 VAL A N 1
ATOM 1489 C CA . VAL A 1 180 ? -14.531 -14.015 18.477 1.00 60.25 180 VAL A CA 1
ATOM 1490 C C . VAL A 1 180 ? -13.997 -12.836 17.656 1.00 60.25 180 VAL A C 1
ATOM 1492 O O . VAL A 1 180 ? -12.779 -12.660 17.550 1.00 60.25 180 VAL A O 1
ATOM 1495 N N . ASN A 1 181 ? -14.879 -11.966 17.152 1.00 66.81 18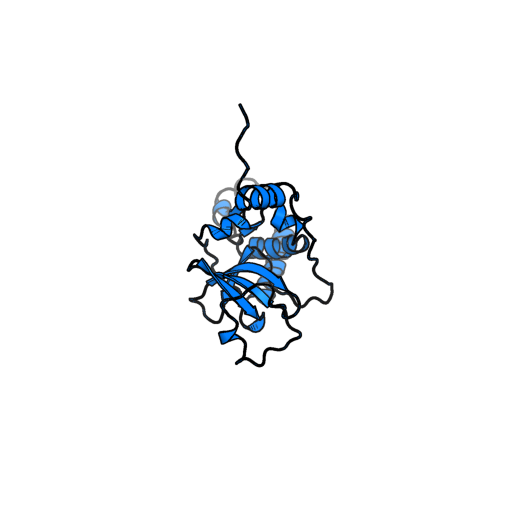1 ASN A N 1
ATOM 1496 C CA . ASN A 1 181 ? -14.481 -10.755 16.427 1.00 66.81 181 ASN A CA 1
ATOM 1497 C C . ASN A 1 181 ? -13.729 -9.752 17.319 1.00 66.81 181 ASN A C 1
ATOM 1499 O O . ASN A 1 181 ? -12.781 -9.112 16.856 1.00 66.81 181 ASN A O 1
ATOM 1503 N N . ALA A 1 182 ? -14.103 -9.631 18.597 1.00 71.44 182 ALA A N 1
ATOM 1504 C CA . ALA A 1 182 ? -13.405 -8.771 19.553 1.00 71.44 182 ALA A CA 1
ATOM 1505 C C . ALA A 1 182 ? -11.980 -9.270 19.843 1.00 71.44 182 ALA A C 1
ATOM 1507 O O . ALA A 1 182 ? -11.029 -8.491 19.745 1.00 71.44 182 ALA A O 1
ATOM 1508 N N . ARG A 1 183 ? -11.815 -10.572 20.114 1.00 78.81 183 ARG A N 1
ATOM 1509 C CA . ARG A 1 183 ? -10.497 -11.184 20.358 1.00 78.81 183 ARG A CA 1
ATOM 1510 C C . ARG A 1 183 ? -9.597 -11.108 19.125 1.00 78.81 183 ARG A C 1
ATOM 1512 O O . ARG A 1 183 ? -8.411 -10.803 19.236 1.00 78.81 183 ARG A O 1
ATOM 1519 N N . TYR A 1 184 ? -10.156 -11.345 17.939 1.00 79.50 184 TYR A N 1
ATOM 1520 C CA . TYR A 1 184 ? -9.417 -11.209 16.686 1.00 79.50 184 TYR A CA 1
ATOM 1521 C C . TYR A 1 184 ? -8.938 -9.768 16.467 1.00 79.50 184 TYR A C 1
ATOM 1523 O O . TYR A 1 184 ? -7.763 -9.545 16.172 1.00 79.50 184 TYR A O 1
ATOM 1531 N N . ARG A 1 185 ? -9.804 -8.775 16.705 1.00 79.19 185 ARG A N 1
ATOM 1532 C CA . ARG A 1 185 ? -9.431 -7.358 16.630 1.00 79.19 185 ARG A CA 1
ATOM 1533 C C . ARG A 1 185 ? -8.349 -6.991 17.641 1.00 79.19 185 ARG A C 1
ATOM 1535 O O . ARG A 1 185 ? -7.434 -6.259 17.284 1.00 79.19 185 ARG A O 1
ATOM 1542 N N . GLU A 1 186 ? -8.419 -7.492 18.871 1.00 82.75 186 GLU A N 1
ATOM 1543 C CA . GLU A 1 186 ? -7.386 -7.258 19.886 1.00 82.75 186 GLU A CA 1
ATOM 1544 C C . GLU A 1 186 ? -6.017 -7.783 19.428 1.00 82.75 186 GLU A C 1
ATOM 1546 O O . GLU A 1 186 ? -5.012 -7.082 19.549 1.00 82.75 186 GLU A O 1
ATOM 1551 N N . ASN A 1 187 ? -5.980 -8.974 18.824 1.00 85.94 187 ASN A N 1
ATOM 1552 C CA . ASN A 1 187 ? -4.752 -9.528 18.252 1.00 85.94 187 ASN A CA 1
ATOM 1553 C C . ASN A 1 187 ? -4.207 -8.661 17.109 1.00 85.94 187 ASN A C 1
ATOM 1555 O O . ASN A 1 187 ? -2.999 -8.441 17.035 1.00 85.94 187 ASN A O 1
ATOM 1559 N N . LEU A 1 188 ? -5.077 -8.123 16.247 1.00 85.44 188 LEU A N 1
ATOM 1560 C CA . LEU A 1 188 ? -4.661 -7.186 15.199 1.00 85.44 188 LEU A CA 1
ATOM 1561 C C . LEU A 1 188 ? -4.141 -5.865 15.783 1.00 85.44 188 LEU A C 1
ATOM 1563 O O . LEU A 1 188 ? -3.136 -5.345 15.307 1.00 85.44 188 LEU A O 1
ATOM 1567 N N . MET A 1 189 ? -4.765 -5.345 16.843 1.00 84.00 189 MET A N 1
ATOM 1568 C CA . MET A 1 189 ? -4.262 -4.156 17.539 1.00 84.00 189 MET A CA 1
ATOM 1569 C C . MET A 1 189 ? -2.862 -4.427 18.099 1.00 84.00 189 MET A C 1
ATOM 1571 O O . MET A 1 189 ? -1.951 -3.652 17.838 1.00 84.00 189 MET A O 1
ATOM 1575 N N . LYS A 1 190 ? -2.640 -5.570 18.760 1.00 85.19 190 LYS A N 1
ATOM 1576 C CA . LYS A 1 190 ? -1.301 -5.964 19.234 1.00 85.19 190 LYS A CA 1
ATOM 1577 C C . LYS A 1 190 ? -0.293 -6.117 18.091 1.00 85.19 190 LYS A C 1
ATOM 1579 O O . LYS A 1 190 ? 0.853 -5.739 18.261 1.00 85.19 190 LYS A O 1
ATOM 1584 N N . LYS A 1 191 ? -0.712 -6.637 16.933 1.00 86.31 191 LYS A N 1
ATOM 1585 C CA . LYS A 1 191 ? 0.151 -6.834 15.755 1.00 86.31 191 LYS A CA 1
ATOM 1586 C C . LYS A 1 191 ? 0.633 -5.523 15.123 1.00 86.31 191 LYS A C 1
ATOM 1588 O O . LYS A 1 191 ? 1.735 -5.495 14.586 1.00 86.31 191 LYS A O 1
ATOM 1593 N N . TYR A 1 192 ? -0.203 -4.483 15.113 1.00 83.88 192 TYR A N 1
ATOM 1594 C CA . TYR A 1 192 ? 0.071 -3.241 14.375 1.00 83.88 192 TYR A CA 1
ATOM 1595 C C . TYR A 1 192 ? 0.397 -2.029 15.260 1.00 83.88 192 TYR A C 1
ATOM 1597 O O . TYR A 1 192 ? 0.888 -1.031 14.739 1.00 83.88 192 TYR A O 1
ATOM 1605 N N . TYR A 1 193 ? 0.098 -2.080 16.561 1.00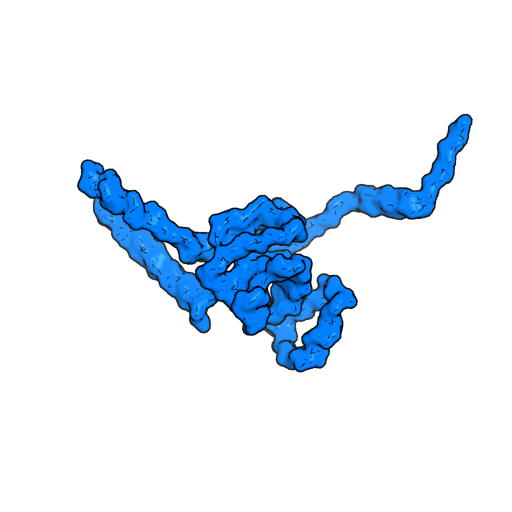 79.06 193 TYR A N 1
ATOM 1606 C CA . TYR A 1 193 ? 0.250 -0.943 17.480 1.00 79.06 193 TYR A CA 1
ATOM 1607 C C . TYR A 1 193 ? 1.324 -1.137 18.560 1.00 79.06 193 TYR A C 1
ATOM 1609 O O . TYR A 1 193 ? 1.637 -0.150 19.230 1.00 79.06 193 TYR A O 1
ATOM 1617 N N . ASN A 1 194 ? 1.854 -2.356 18.718 1.00 59.72 194 ASN A N 1
ATOM 1618 C CA . ASN A 1 194 ? 2.968 -2.704 19.607 1.00 59.72 194 ASN A CA 1
ATOM 1619 C C . ASN A 1 194 ? 4.173 -3.166 18.781 1.00 59.72 194 ASN A C 1
ATOM 1621 O O . ASN A 1 194 ? 5.299 -3.025 19.296 1.00 59.72 194 ASN A O 1
#

Nearest PDB structures (foldseek):
  6au2-assembly1_A  TM=5.455E-01  e=1.264E-01  Homo sapiens
  5xfq-assembly1_A  TM=4.592E-01  e=8.672E-02  Mus musculus
  5ndv-assembly2_S4  TM=4.909E-01  e=2.088E-01  Saccharomyces cerevisiae S288C
  9h44-assembly1_A  TM=5.142E-01  e=4.720E-01  Homo sapiens
  3o7x-assembly2_C  TM=4.301E-01  e=8.304E-01  Homo sapiens

Organism: NCBI:txid96803